Protein AF-A0A1H1FG69-F1 (afdb_monomer)

Solvent-accessible surface area (backbone atoms only — not comparable to full-atom values): 12325 Å² total; per-residue (Å²): 136,83,78,76,79,92,61,84,25,74,64,46,37,36,67,66,32,29,51,51,13,51,50,30,37,52,50,11,50,57,43,32,53,84,50,68,72,53,49,55,28,48,54,43,26,49,52,10,47,51,34,24,52,52,8,51,52,34,33,74,73,67,44,50,66,66,12,49,52,36,22,50,51,9,51,52,37,31,52,51,18,56,52,48,33,64,71,62,43,94,41,76,72,72,35,51,24,49,51,28,31,51,55,7,53,51,30,32,47,49,29,41,60,56,92,60,69,92,52,30,68,62,34,31,52,53,7,53,50,28,30,50,50,10,39,53,45,28,47,72,74,66,60,58,62,67,68,33,50,53,52,11,54,45,27,36,51,48,13,49,53,33,36,52,51,14,42,54,46,9,52,72,40,54,93,79,68,93,52,62,69,64,52,50,57,55,50,49,53,50,48,49,55,46,51,50,54,48,50,53,52,50,57,60,68,66,52,84,73,88,54,94,48,66,64,58,55,48,50,52,52,47,51,52,48,51,53,48,48,63,67,62,69,64,72,86,81,123

Organism: Natronobacterium texcoconense (NCBI:txid1095778)

Mean predicted aligned error: 10.61 Å

Sequence (238 aa):
MTSLPSSPGSGSPTAASGYLSLATAVTGCFAGLTGSFQIAPLLVLTAGLALFVGGTALRRRGVRVSGRILAGIGLAVVVTACVGAFVLAPSPLGLVPILLCSVGLVSVAFALFPTYVRWLRGLMLTGMTLVFLGIVANTVIANPPLWRSICAVSLLLVAWDTAERGISLGEQIDNHTETAELEFANAATTGLVAGFAVFLTLAVASLPARTSSVLGIGLLLTAVAVFGLTFFRFPSER

Foldseek 3Di:
DDDDDPDFAPLAFFLQLLVLLLVLLLVLLVLLDDDPLLVVLSVLLVVLLVQLSVLLVCCVVVVVPSSVVSNVSSVVSLVVSLVSSVVSPPDPLSSQLSVLSSQLSVLSSCLNSDPDNPCNVVSPVSSLVSNLVSSVSSCVPVVPDPLSSLSSVLSSVLSSVSRVVRSVCSRVPHRPDPCNVVSVVVSVVSNVVSVVVSVVVVVVVPPPCPDPDPVVVVVVVVVVVVVVCVVPVPDDPD

Secondary structure (DSSP, 8-state):
--PPPSS-------HHHHHHHHHHHHHHHHHH---HHHHHHHHHHHHHHHHHHHHHHHHHTT-HHHHHHHHHHHHHHHHHHHHHHHHH-SSHHHHHHHHHHHHHHHHHHHHHS-S-STTHHHHHHHHHHHHHHHHHHHHHHH---HHHHHHHHHHHHHHHHHHHHHHHHHHHS-TTS--HHHHHHHHHHHHHHHHHHHHHHHHHHTS---S--HHHHHHHHHHHHHHHHHHHT-----

pLDDT: mean 78.82, std 15.67, range [40.78, 96.25]

Nearest PDB structures (foldseek):
  7p3r-assembly1_C  TM=2.913E-01  e=7.406E+00  Vibrio cholerae O1 biovar El Tor str. N16961
  7a0g-assembly1_JJJ  TM=1.796E-01  e=6.743E+00  Serratia marcescens

InterPro domains:
  IPR055941 Protein of unknown function DUF7519 [PF24363] (73-226)

Radius of gyration: 19.43 Å; Cα contacts (8 Å, |Δi|>4): 290; chains: 1; bounding box: 52×41×60 Å

Structure (mmCIF, N/CA/C/O backbone):
data_AF-A0A1H1FG69-F1
#
_entry.id   AF-A0A1H1FG69-F1
#
loop_
_atom_site.group_PDB
_atom_site.id
_atom_site.type_symbol
_atom_site.label_atom_id
_atom_site.label_alt_id
_atom_site.label_comp_id
_atom_site.label_asym_id
_atom_site.label_entity_id
_atom_site.label_seq_id
_atom_site.pdbx_PDB_ins_code
_atom_site.Cartn_x
_atom_site.Cartn_y
_atom_site.Cartn_z
_atom_site.occupancy
_atom_site.B_iso_or_equiv
_atom_site.auth_seq_id
_atom_site.auth_comp_id
_atom_site.auth_asym_id
_atom_site.auth_atom_id
_atom_site.pdbx_PDB_model_num
ATOM 1 N N . MET A 1 1 ? -9.732 -16.620 38.696 1.00 40.78 1 MET A N 1
ATOM 2 C CA . MET A 1 1 ? -10.863 -16.989 37.821 1.00 40.78 1 MET A CA 1
ATOM 3 C C . MET A 1 1 ? -11.136 -15.804 36.911 1.00 40.78 1 MET A C 1
ATOM 5 O O . MET A 1 1 ? -11.859 -14.896 37.290 1.00 40.78 1 MET A O 1
ATOM 9 N N . THR A 1 2 ? -10.442 -15.742 35.780 1.00 47.59 2 THR A N 1
ATOM 10 C CA . THR A 1 2 ? -10.608 -14.701 34.761 1.00 47.59 2 THR A CA 1
ATOM 11 C C . THR A 1 2 ? -11.795 -15.091 33.889 1.00 47.59 2 THR A C 1
ATOM 13 O O . THR A 1 2 ? -11.754 -16.101 33.191 1.00 47.59 2 THR A O 1
ATOM 16 N N . SER A 1 3 ? -12.890 -14.343 34.006 1.00 44.28 3 SER A N 1
ATOM 17 C CA . SER A 1 3 ? -14.076 -14.504 33.167 1.00 44.28 3 SER A CA 1
ATOM 18 C C . SER A 1 3 ? -13.692 -14.284 31.706 1.00 44.28 3 SER A C 1
ATOM 20 O O . SER A 1 3 ? -13.216 -13.204 31.354 1.00 44.28 3 SER A O 1
ATOM 22 N N . LEU A 1 4 ? -13.887 -15.301 30.868 1.00 47.44 4 LEU A N 1
ATOM 23 C CA . LEU A 1 4 ? -13.781 -15.158 29.419 1.00 47.44 4 LEU A CA 1
ATOM 24 C C . LEU A 1 4 ? -14.840 -14.144 28.941 1.00 47.44 4 LEU A C 1
ATOM 26 O O . LEU A 1 4 ? -15.996 -14.253 29.363 1.00 47.44 4 LEU A O 1
ATOM 30 N N . PRO A 1 5 ? -14.477 -13.156 28.103 1.00 49.16 5 PRO A N 1
ATOM 31 C CA . PRO A 1 5 ? -15.439 -12.213 27.546 1.00 49.16 5 PRO A CA 1
ATOM 32 C C . PRO A 1 5 ? -16.480 -12.966 26.702 1.00 49.16 5 PRO A C 1
ATOM 34 O O . PRO A 1 5 ? -16.143 -13.758 25.827 1.00 49.16 5 PRO A O 1
ATOM 37 N N . SER A 1 6 ? -17.760 -12.745 27.004 1.00 51.16 6 SER A N 1
ATOM 38 C CA . SER A 1 6 ? -18.909 -13.487 26.462 1.00 51.16 6 SER A CA 1
ATOM 39 C C . SER A 1 6 ? -19.458 -12.934 25.141 1.00 51.16 6 SER A C 1
ATOM 41 O O . SER A 1 6 ? -20.540 -13.331 24.712 1.00 51.16 6 SER A O 1
ATOM 43 N N . SER A 1 7 ? -18.725 -12.043 24.473 1.00 54.34 7 SER A N 1
ATOM 44 C CA . SER A 1 7 ? -19.079 -11.541 23.147 1.00 54.34 7 SER A CA 1
ATOM 45 C C . SER A 1 7 ? -17.882 -11.696 22.214 1.00 54.34 7 SER A C 1
ATOM 47 O O . SER A 1 7 ? -16.806 -11.211 22.564 1.00 54.34 7 SER A O 1
ATOM 49 N N . PRO A 1 8 ? -18.033 -12.327 21.034 1.00 53.59 8 PRO A N 1
ATOM 50 C CA . PRO A 1 8 ? -17.007 -12.235 20.006 1.00 53.59 8 PRO A CA 1
ATOM 51 C C . PRO A 1 8 ? -16.775 -10.754 19.698 1.00 53.59 8 PRO A C 1
ATOM 53 O O . PRO A 1 8 ? -17.736 -9.991 19.532 1.00 53.59 8 PRO A O 1
ATOM 56 N N . GLY A 1 9 ? -15.504 -10.348 19.682 1.00 53.84 9 GLY A N 1
ATOM 57 C CA . GLY A 1 9 ? -15.113 -8.988 19.346 1.00 53.84 9 GLY A CA 1
ATOM 58 C C . GLY A 1 9 ? -15.700 -8.596 17.994 1.00 53.84 9 GLY A C 1
ATOM 59 O O . GLY A 1 9 ? -15.890 -9.429 17.103 1.00 53.84 9 GLY A O 1
ATOM 60 N N . SER A 1 10 ? -16.039 -7.318 17.833 1.00 55.75 10 SER A N 1
ATOM 61 C CA . SER A 1 10 ? -16.404 -6.787 16.518 1.00 55.75 10 SER A CA 1
ATOM 62 C C . SER A 1 10 ? -15.220 -7.024 15.573 1.00 55.75 10 SER A C 1
ATOM 64 O O . SER A 1 10 ? -14.255 -6.277 15.670 1.00 55.75 10 SER A O 1
ATOM 66 N N . GLY A 1 11 ? -15.274 -8.078 14.739 1.00 57.12 11 GLY A N 1
ATOM 67 C CA . GLY A 1 11 ? -14.173 -8.659 13.939 1.00 57.12 11 GLY A CA 1
ATOM 68 C C . GLY A 1 11 ? -13.533 -7.715 12.920 1.00 57.12 11 GLY A C 1
ATOM 69 O O . GLY A 1 11 ? -13.509 -7.965 11.720 1.00 57.12 11 GLY A O 1
ATOM 70 N N . SER A 1 12 ? -13.080 -6.569 13.397 1.00 66.31 12 SER A N 1
ATOM 71 C CA . SER A 1 12 ? -12.485 -5.474 12.671 1.00 66.31 12 SER A CA 1
ATOM 72 C C . SER A 1 12 ? -11.023 -5.374 13.094 1.00 66.31 12 SER A C 1
ATOM 74 O O . SER A 1 12 ? -10.731 -5.567 14.275 1.00 66.31 12 SER A O 1
ATOM 76 N N . PRO A 1 13 ? -10.111 -5.083 12.153 1.00 70.00 13 PRO A N 1
ATOM 77 C CA . PRO A 1 13 ? -8.680 -5.090 12.430 1.00 70.00 13 PRO A CA 1
ATOM 78 C C . PRO A 1 13 ? -8.305 -4.089 13.523 1.00 70.00 13 PRO A C 1
ATOM 80 O O . PRO A 1 13 ? -8.919 -3.013 13.615 1.00 70.00 13 PRO A O 1
ATOM 83 N N . THR A 1 14 ? -7.259 -4.400 14.296 1.00 79.44 14 THR A N 1
ATOM 84 C CA . THR A 1 14 ? -6.716 -3.438 15.262 1.00 79.44 14 THR A CA 1
ATOM 85 C C . THR A 1 14 ? -6.238 -2.185 14.526 1.00 79.44 14 THR A C 1
ATOM 87 O O . THR A 1 14 ? -5.672 -2.239 13.431 1.00 79.44 14 THR A O 1
ATOM 90 N N . ALA A 1 15 ? -6.516 -1.009 15.091 1.00 77.69 15 ALA A N 1
ATOM 91 C CA . ALA A 1 15 ? -6.284 0.238 14.370 1.00 77.69 15 ALA A CA 1
ATOM 92 C C . ALA A 1 15 ? -4.789 0.448 14.065 1.00 77.69 15 ALA A C 1
ATOM 94 O O . ALA A 1 15 ? -4.449 0.826 12.947 1.00 77.69 15 ALA A O 1
ATOM 95 N N . ALA A 1 16 ? -3.906 0.172 15.033 1.00 79.19 16 ALA A N 1
ATOM 96 C CA . ALA A 1 16 ? -2.463 0.393 14.913 1.00 79.19 16 ALA A CA 1
ATOM 97 C C . ALA A 1 16 ? -1.827 -0.456 13.801 1.00 79.19 16 ALA A C 1
ATOM 99 O O . ALA A 1 16 ? -1.160 0.092 12.920 1.00 79.19 16 ALA A O 1
ATOM 100 N N . SER A 1 17 ? -2.095 -1.7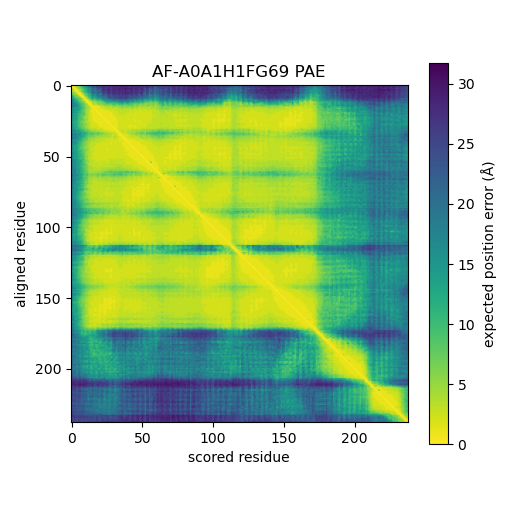62 13.788 1.00 83.56 17 SER A N 1
ATOM 101 C CA . SER A 1 17 ? -1.646 -2.668 12.724 1.00 83.56 17 SER A CA 1
ATOM 102 C C . SER A 1 17 ? -2.183 -2.266 11.343 1.00 83.56 17 SER A C 1
ATOM 104 O O . SER A 1 17 ? -1.436 -2.278 10.364 1.00 83.56 17 SER A O 1
ATOM 106 N N . GLY A 1 18 ? -3.440 -1.811 11.266 1.00 87.06 18 GLY A N 1
ATOM 107 C CA . GLY A 1 18 ? -4.042 -1.301 10.037 1.00 87.06 18 GLY A CA 1
ATOM 108 C C . GLY A 1 18 ? -3.331 -0.058 9.490 1.00 87.06 18 GLY A C 1
ATOM 109 O O . GLY A 1 18 ? -3.048 0.024 8.294 1.00 87.06 18 GLY A O 1
ATOM 110 N N . TYR A 1 19 ? -2.983 0.900 10.358 1.00 87.06 19 TYR A N 1
ATOM 111 C CA . TYR A 1 19 ? -2.203 2.077 9.954 1.00 87.06 19 TYR A CA 1
ATOM 112 C C . TYR A 1 19 ? -0.810 1.692 9.470 1.00 87.06 19 TYR A C 1
ATOM 114 O O . TYR A 1 19 ? -0.365 2.188 8.435 1.00 87.06 19 TYR A O 1
ATOM 122 N N . LEU A 1 20 ? -0.130 0.814 10.208 1.00 88.50 20 LEU A N 1
ATOM 123 C CA . LEU A 1 20 ? 1.231 0.405 9.888 1.00 88.50 20 LEU A CA 1
ATOM 124 C C . LEU A 1 20 ? 1.290 -0.377 8.573 1.00 88.50 20 LEU A C 1
ATOM 126 O O . LEU A 1 20 ? 2.163 -0.120 7.744 1.00 88.50 20 LEU A O 1
ATOM 130 N N . SER A 1 21 ? 0.332 -1.275 8.350 1.00 92.38 21 SER A N 1
ATOM 131 C CA . SER A 1 21 ? 0.205 -2.018 7.099 1.00 92.38 21 SER A CA 1
ATOM 132 C C . SER A 1 21 ? -0.033 -1.087 5.913 1.00 92.38 21 SER A C 1
ATOM 134 O O . SER A 1 21 ? 0.684 -1.146 4.915 1.00 92.38 21 SER A O 1
ATOM 136 N N . LEU A 1 22 ? -0.982 -0.153 6.029 1.00 92.50 22 LEU A N 1
ATOM 137 C CA . LEU A 1 22 ? -1.243 0.792 4.948 1.00 92.50 22 LEU A CA 1
ATOM 138 C C . LEU A 1 22 ? -0.026 1.690 4.681 1.00 92.50 22 LEU A C 1
ATOM 140 O O . LEU A 1 22 ? 0.330 1.910 3.525 1.00 92.50 22 LEU A O 1
ATOM 144 N N . ALA A 1 23 ? 0.634 2.182 5.732 1.00 92.12 23 ALA A N 1
ATOM 145 C CA . ALA A 1 23 ? 1.825 3.015 5.608 1.00 92.12 23 ALA A CA 1
ATOM 146 C C . ALA A 1 23 ? 2.967 2.270 4.903 1.00 92.12 23 ALA A C 1
ATOM 148 O O . ALA A 1 23 ? 3.547 2.797 3.956 1.00 92.12 23 ALA A O 1
ATOM 149 N N . THR A 1 24 ? 3.248 1.031 5.309 1.00 90.50 24 THR A N 1
ATOM 150 C CA . THR A 1 24 ? 4.299 0.203 4.699 1.00 90.50 24 THR A CA 1
ATOM 151 C C . THR A 1 24 ? 3.967 -0.182 3.258 1.00 90.50 24 THR A C 1
ATOM 153 O O . THR A 1 24 ? 4.851 -0.096 2.406 1.00 90.50 24 THR A O 1
ATOM 156 N N . ALA A 1 25 ? 2.705 -0.484 2.932 1.00 94.69 25 ALA A N 1
ATOM 157 C CA . ALA A 1 25 ? 2.271 -0.711 1.551 1.00 94.69 25 ALA A CA 1
ATOM 158 C C . ALA A 1 25 ? 2.479 0.539 0.678 1.00 94.69 25 ALA A C 1
ATOM 160 O O . ALA A 1 25 ? 3.032 0.451 -0.418 1.00 94.69 25 ALA A O 1
ATOM 161 N N . VAL A 1 26 ? 2.104 1.720 1.186 1.00 95.44 26 VAL A N 1
ATOM 162 C CA . VAL A 1 26 ? 2.328 3.009 0.514 1.00 95.44 26 VAL A CA 1
ATOM 163 C C . VAL A 1 26 ? 3.818 3.255 0.278 1.00 95.44 26 VAL A C 1
ATOM 165 O O . VAL A 1 26 ? 4.220 3.600 -0.835 1.00 95.44 26 VAL A O 1
ATOM 168 N N . THR A 1 27 ? 4.653 3.061 1.303 1.00 93.75 27 THR A N 1
ATOM 169 C CA . THR A 1 27 ? 6.109 3.200 1.169 1.00 93.75 27 THR A CA 1
ATOM 170 C C . THR A 1 27 ? 6.666 2.197 0.159 1.00 93.75 27 THR A C 1
ATOM 172 O O . THR A 1 27 ? 7.533 2.559 -0.631 1.00 93.75 27 THR A O 1
ATOM 175 N N . GLY A 1 28 ? 6.133 0.971 0.119 1.00 92.88 28 GLY A N 1
ATOM 176 C CA . GLY A 1 28 ? 6.480 -0.042 -0.876 1.00 92.88 28 GLY A CA 1
ATOM 177 C C . GLY A 1 28 ? 6.194 0.420 -2.306 1.00 92.88 28 GLY A C 1
ATOM 178 O O . GLY A 1 28 ? 7.067 0.325 -3.168 1.00 92.88 28 GLY A O 1
ATOM 179 N N . CYS A 1 29 ? 5.025 1.019 -2.554 1.00 93.94 29 CYS A N 1
ATOM 180 C CA . CYS A 1 29 ? 4.701 1.611 -3.854 1.00 93.94 29 CYS A CA 1
ATOM 181 C C . CYS A 1 29 ? 5.670 2.744 -4.237 1.00 93.94 29 CYS A C 1
ATOM 183 O O . CYS A 1 29 ? 6.146 2.773 -5.371 1.00 93.94 29 CYS A O 1
ATOM 185 N N . PHE A 1 30 ? 6.007 3.649 -3.309 1.00 93.88 30 PHE A N 1
ATOM 186 C CA . PHE A 1 30 ? 6.986 4.716 -3.572 1.00 93.88 30 PHE A CA 1
ATOM 187 C C . PHE A 1 30 ? 8.395 4.185 -3.829 1.00 93.88 30 PHE A C 1
ATOM 189 O O . PHE A 1 30 ? 9.095 4.718 -4.683 1.00 93.88 30 PHE A O 1
ATOM 196 N N . ALA A 1 31 ? 8.814 3.146 -3.106 1.00 91.81 31 ALA A N 1
ATOM 197 C CA . ALA A 1 31 ? 10.105 2.509 -3.328 1.00 91.81 31 ALA A CA 1
ATOM 198 C C . ALA A 1 31 ? 10.168 1.858 -4.717 1.00 91.81 31 ALA A C 1
ATOM 200 O O . ALA A 1 31 ? 11.210 1.908 -5.368 1.00 91.81 31 ALA A O 1
ATOM 201 N N . GLY A 1 32 ? 9.054 1.275 -5.174 1.00 87.50 32 GLY A N 1
ATOM 202 C CA . GLY A 1 32 ? 8.963 0.587 -6.458 1.00 87.50 32 GLY A CA 1
ATOM 203 C C . GLY A 1 32 ? 8.897 1.524 -7.661 1.00 87.50 32 GLY A C 1
ATOM 204 O O . GLY A 1 32 ? 9.458 1.185 -8.699 1.00 87.50 32 GLY A O 1
ATOM 205 N N . LEU A 1 33 ? 8.239 2.680 -7.539 1.00 89.75 33 LEU A N 1
ATOM 206 C CA . LEU A 1 33 ? 8.006 3.637 -8.628 1.00 89.75 33 LEU A CA 1
ATOM 207 C C . LEU A 1 33 ? 9.154 4.649 -8.763 1.00 89.75 33 LEU A C 1
ATOM 209 O O . LEU A 1 33 ? 9.794 5.037 -7.789 1.00 89.75 33 LEU A O 1
ATOM 213 N N . THR A 1 34 ? 9.437 5.089 -9.990 1.00 86.81 34 THR A N 1
ATOM 214 C CA . THR A 1 34 ? 10.613 5.937 -10.272 1.00 86.81 34 THR A CA 1
ATOM 215 C C . THR A 1 34 ? 10.300 7.187 -11.082 1.00 8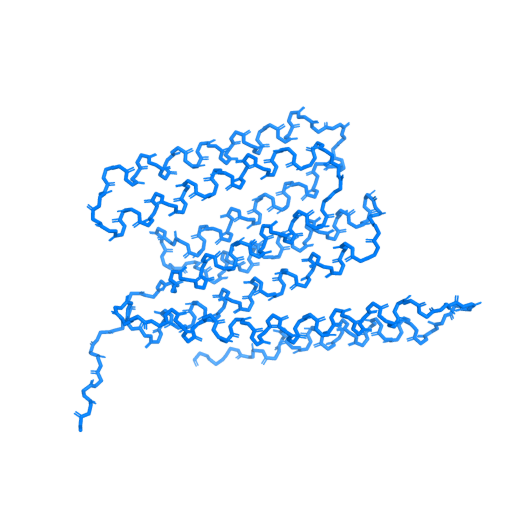6.81 34 THR A C 1
ATOM 217 O O . THR A 1 34 ? 11.041 8.164 -10.982 1.00 86.81 34 THR A O 1
ATOM 220 N N . GLY A 1 35 ? 9.213 7.192 -11.855 1.00 86.50 35 GLY A N 1
ATOM 221 C CA . GLY A 1 35 ? 8.838 8.332 -12.686 1.00 86.50 35 GLY A CA 1
ATOM 222 C C . GLY A 1 35 ? 8.125 9.428 -11.895 1.00 86.50 35 GLY A C 1
ATOM 223 O O . GLY A 1 35 ? 7.214 9.147 -11.121 1.00 86.50 35 GLY A O 1
ATOM 224 N N . SER A 1 36 ? 8.451 10.700 -12.145 1.00 86.25 36 SER A N 1
ATOM 225 C CA . SER A 1 36 ? 7.756 11.841 -11.521 1.00 86.25 36 SER A CA 1
ATOM 226 C C . SER A 1 36 ? 6.247 11.836 -11.798 1.00 86.25 36 SER A C 1
ATOM 228 O O . SER A 1 36 ? 5.458 12.139 -10.906 1.00 86.25 36 SER A O 1
ATOM 230 N N . PHE A 1 37 ? 5.842 11.410 -13.000 1.00 86.56 37 PHE A N 1
ATOM 231 C CA . PHE A 1 37 ? 4.432 11.239 -13.372 1.00 86.56 37 PHE A CA 1
ATOM 232 C C . PHE A 1 37 ? 3.738 10.093 -12.613 1.00 86.56 37 PHE A C 1
ATOM 234 O O . PHE A 1 37 ? 2.517 10.080 -12.532 1.00 86.56 37 PHE A O 1
ATOM 241 N N . GLN A 1 38 ? 4.499 9.143 -12.054 1.00 88.06 38 GLN A N 1
ATOM 242 C CA . GLN A 1 38 ? 3.988 8.071 -11.192 1.00 88.06 38 GLN A CA 1
ATOM 243 C C . GLN A 1 38 ? 3.886 8.546 -9.736 1.00 88.06 38 GLN A C 1
ATOM 245 O O . GLN A 1 38 ? 2.908 8.262 -9.050 1.00 88.06 38 GLN A O 1
ATOM 250 N N . ILE A 1 39 ? 4.888 9.298 -9.273 1.00 89.38 39 ILE A N 1
ATOM 251 C CA . ILE A 1 39 ? 5.011 9.758 -7.884 1.00 89.38 39 ILE A CA 1
ATOM 252 C C . ILE A 1 39 ? 3.961 10.824 -7.552 1.00 89.38 39 ILE A C 1
ATOM 254 O O . ILE A 1 39 ? 3.343 10.757 -6.492 1.00 89.38 39 ILE A O 1
ATOM 258 N N . ALA A 1 40 ? 3.731 11.792 -8.444 1.00 90.00 40 ALA A N 1
ATOM 259 C CA . ALA A 1 40 ? 2.786 12.884 -8.210 1.00 90.00 40 ALA A CA 1
ATOM 260 C C . ALA A 1 40 ? 1.345 12.410 -7.912 1.00 90.00 40 ALA A C 1
ATOM 262 O O . ALA A 1 40 ? 0.821 12.769 -6.856 1.00 90.00 40 ALA A O 1
ATOM 263 N N . PRO A 1 41 ? 0.693 11.579 -8.753 1.00 91.12 41 PRO A N 1
ATOM 264 C CA . PRO A 1 41 ? -0.642 11.079 -8.439 1.00 91.12 41 PRO A CA 1
ATOM 265 C C . PRO A 1 41 ? -0.641 10.166 -7.211 1.00 91.12 41 PRO A C 1
ATOM 267 O O . PRO A 1 41 ? -1.608 10.177 -6.455 1.00 91.12 41 PRO A O 1
ATOM 270 N N . LEU A 1 42 ? 0.442 9.424 -6.956 1.00 92.00 42 LEU A N 1
ATOM 271 C CA . LEU A 1 42 ? 0.544 8.597 -5.757 1.00 92.00 42 LEU A CA 1
ATOM 272 C C . LEU A 1 42 ? 0.585 9.446 -4.476 1.00 92.00 42 LEU A C 1
ATOM 274 O O . LEU A 1 42 ? -0.054 9.075 -3.502 1.00 92.00 42 LEU A O 1
ATOM 278 N N . LEU A 1 43 ? 1.257 10.604 -4.477 1.00 91.81 43 LEU A N 1
ATOM 279 C CA . LEU A 1 43 ? 1.240 11.550 -3.349 1.00 91.81 43 LEU A CA 1
ATOM 280 C C . LEU A 1 43 ? -0.161 12.109 -3.077 1.00 91.81 43 LEU A C 1
ATOM 282 O O . LEU A 1 43 ? -0.579 12.224 -1.926 1.00 91.81 43 LEU A O 1
ATOM 286 N N . VAL A 1 44 ? -0.906 12.445 -4.132 1.00 93.31 44 VAL A N 1
ATOM 287 C CA . VAL A 1 44 ? -2.295 12.903 -3.977 1.00 93.31 44 VAL A CA 1
ATOM 288 C C . VAL A 1 44 ? -3.168 11.763 -3.449 1.00 93.31 44 VAL A C 1
ATOM 290 O O . VAL A 1 44 ? -3.968 11.964 -2.536 1.00 93.31 44 VAL A O 1
ATOM 293 N N . LEU A 1 45 ? -2.969 10.545 -3.960 1.00 94.94 45 LEU A N 1
ATOM 294 C CA . LEU A 1 45 ? -3.676 9.355 -3.503 1.00 94.94 45 LEU A CA 1
ATOM 295 C C . LEU A 1 45 ? -3.397 9.063 -2.027 1.00 94.94 45 LEU A C 1
ATOM 297 O O . LEU A 1 45 ? -4.328 8.762 -1.286 1.00 94.94 45 LEU A O 1
ATOM 301 N N . THR A 1 46 ? -2.155 9.193 -1.564 1.00 93.06 46 THR A N 1
ATOM 302 C CA . THR A 1 46 ? -1.805 8.942 -0.159 1.00 93.06 46 THR A CA 1
ATOM 303 C C . THR A 1 46 ? -2.362 10.003 0.774 1.00 93.06 46 THR A C 1
ATOM 305 O O . THR A 1 46 ? -2.845 9.653 1.849 1.00 93.06 46 THR A O 1
ATOM 308 N N . ALA A 1 47 ? -2.401 11.269 0.351 1.00 91.38 47 ALA A N 1
ATOM 309 C CA . ALA A 1 47 ? -3.121 12.315 1.073 1.00 91.38 47 ALA A CA 1
ATOM 310 C C . ALA A 1 47 ? -4.625 11.995 1.172 1.00 91.38 47 ALA A C 1
ATOM 312 O O . ALA A 1 47 ? -5.212 12.086 2.251 1.00 91.38 47 ALA A O 1
ATOM 313 N N . GLY A 1 48 ? -5.243 11.547 0.074 1.00 92.94 48 GLY A N 1
ATOM 314 C CA . GLY A 1 48 ? -6.642 11.112 0.055 1.00 92.94 48 GLY A CA 1
ATOM 315 C C . GLY A 1 48 ? -6.914 9.917 0.972 1.00 92.94 48 GLY A C 1
ATOM 316 O O . GLY A 1 48 ? -7.878 9.933 1.738 1.00 92.94 48 GLY A O 1
ATOM 317 N N . LEU A 1 49 ? -6.033 8.912 0.966 1.00 94.00 49 LEU A N 1
ATOM 318 C CA . LEU A 1 49 ? -6.108 7.764 1.871 1.00 94.00 49 LEU A CA 1
ATOM 319 C C . LEU A 1 49 ? -5.951 8.187 3.334 1.00 94.00 49 LEU A C 1
ATOM 321 O O . LEU A 1 49 ? -6.726 7.740 4.173 1.00 94.00 49 LEU A O 1
ATOM 325 N N . ALA A 1 50 ? -5.017 9.085 3.652 1.00 89.88 50 ALA A N 1
ATOM 326 C CA . ALA A 1 50 ? -4.848 9.599 5.009 1.00 89.88 50 ALA A CA 1
ATOM 327 C C . ALA A 1 50 ? -6.113 10.319 5.509 1.00 89.88 50 ALA A C 1
ATOM 329 O O . ALA A 1 50 ? -6.547 10.089 6.639 1.00 89.88 50 ALA A O 1
ATOM 330 N N . LEU A 1 51 ? -6.754 11.129 4.657 1.00 89.50 51 LEU A N 1
ATOM 331 C CA . LEU A 1 51 ? -8.039 11.769 4.963 1.00 89.50 51 LEU A CA 1
ATOM 332 C C . LEU A 1 51 ? -9.164 10.743 5.133 1.00 89.50 51 LEU A C 1
ATOM 334 O O . LEU A 1 51 ? -9.956 10.853 6.069 1.00 89.50 51 LEU A O 1
ATOM 338 N N . PHE A 1 52 ? -9.224 9.729 4.263 1.00 92.06 52 PHE A N 1
ATOM 339 C CA . PHE A 1 52 ? -10.206 8.652 4.361 1.00 92.06 52 PHE A CA 1
ATOM 340 C C . PHE A 1 52 ? -10.086 7.928 5.701 1.00 92.06 52 PHE A C 1
ATOM 342 O O . PHE A 1 52 ? -11.049 7.863 6.470 1.00 92.06 52 PHE A O 1
ATOM 349 N N . VAL A 1 53 ? -8.883 7.454 6.016 1.00 90.06 53 VAL A N 1
ATOM 350 C CA . VAL A 1 53 ? -8.604 6.726 7.247 1.00 90.06 53 VAL A CA 1
ATOM 351 C C . VAL A 1 53 ? -8.839 7.617 8.470 1.00 90.06 53 VAL A C 1
ATOM 353 O O . VAL A 1 53 ? -9.571 7.219 9.377 1.00 90.06 53 VAL A O 1
ATOM 356 N N . GLY A 1 54 ? -8.330 8.852 8.475 1.00 8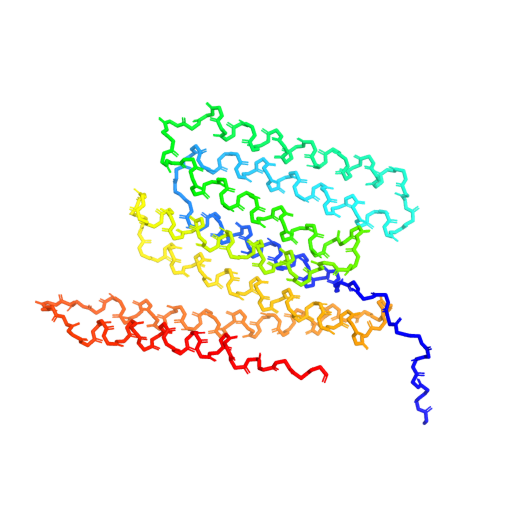6.31 54 GLY A N 1
ATOM 357 C CA . GLY A 1 54 ? -8.576 9.819 9.547 1.00 86.31 54 GLY A CA 1
ATOM 358 C C . GLY A 1 54 ? -10.067 10.101 9.757 1.00 86.31 54 GLY A C 1
ATOM 359 O O . GLY A 1 54 ? -10.543 10.137 10.892 1.00 86.31 54 GLY A O 1
ATOM 360 N N . GLY A 1 55 ? -10.842 10.201 8.673 1.00 86.94 55 GLY A N 1
ATOM 361 C CA . GLY A 1 55 ? -12.297 10.322 8.714 1.00 86.94 55 GLY A CA 1
ATOM 362 C C . GLY A 1 55 ? -12.972 9.109 9.350 1.00 86.94 55 GLY A C 1
ATOM 363 O O . GLY A 1 55 ? -13.823 9.268 10.229 1.00 86.94 55 GLY A O 1
ATOM 364 N N . THR A 1 56 ? -12.566 7.889 8.980 1.00 86.94 56 THR A N 1
ATOM 365 C CA . THR A 1 56 ? -13.089 6.665 9.614 1.00 86.94 56 THR A CA 1
ATOM 366 C C . THR A 1 56 ? -12.746 6.593 11.103 1.00 86.94 56 THR A C 1
ATOM 368 O O . THR A 1 56 ? -13.616 6.252 11.908 1.00 86.94 56 THR A O 1
ATOM 371 N N . ALA A 1 57 ? -11.540 7.006 11.495 1.00 85.12 57 ALA A N 1
ATOM 372 C CA . ALA A 1 57 ? -11.119 7.076 12.889 1.00 85.12 57 ALA A CA 1
ATOM 373 C C . ALA A 1 57 ? -11.963 8.079 13.689 1.00 85.12 57 ALA A C 1
ATOM 375 O O . ALA A 1 57 ? -12.431 7.768 14.785 1.00 85.12 57 ALA A O 1
ATOM 376 N N . LEU A 1 58 ? -12.245 9.254 13.117 1.00 84.50 58 LEU A N 1
ATOM 377 C CA . LEU A 1 58 ? -13.105 10.263 13.738 1.00 84.50 58 LEU A CA 1
ATOM 378 C C . LEU A 1 58 ? -14.545 9.760 13.931 1.00 84.50 58 LEU A C 1
ATOM 380 O O . LEU A 1 58 ? -15.160 10.023 14.966 1.00 84.50 58 LEU A O 1
ATOM 384 N N . ARG A 1 59 ? -15.072 8.984 12.969 1.00 83.94 59 ARG A N 1
ATOM 385 C CA . ARG A 1 59 ? -16.390 8.335 13.100 1.00 83.94 59 ARG A CA 1
ATOM 386 C C . ARG A 1 59 ? -16.413 7.342 14.259 1.00 83.94 59 ARG A C 1
ATOM 388 O O . ARG A 1 59 ? -17.411 7.309 14.977 1.00 83.94 59 ARG A O 1
ATOM 395 N N . ARG A 1 60 ? -15.336 6.568 14.448 1.00 80.31 60 ARG A N 1
ATOM 396 C CA . ARG A 1 60 ? -15.193 5.627 15.575 1.00 80.31 60 ARG A CA 1
ATOM 397 C C . ARG A 1 60 ? -15.129 6.354 16.924 1.00 80.31 60 ARG A C 1
ATOM 399 O O . ARG A 1 60 ? -15.695 5.865 17.889 1.00 80.31 60 ARG A O 1
ATOM 406 N N . ARG A 1 61 ? -14.551 7.561 16.974 1.00 81.38 61 ARG A N 1
ATOM 407 C CA . ARG A 1 61 ? -14.501 8.429 18.172 1.00 81.38 61 ARG A CA 1
ATOM 408 C C . ARG A 1 61 ? -15.808 9.181 18.485 1.00 81.38 61 ARG A C 1
ATOM 410 O O . ARG A 1 61 ? -15.821 10.045 19.351 1.00 81.38 61 ARG A O 1
ATOM 417 N N . GLY A 1 62 ? -16.905 8.899 17.777 1.00 82.25 62 GLY A N 1
ATOM 418 C CA . GLY A 1 62 ? -18.221 9.500 18.037 1.00 82.25 62 GLY A CA 1
ATOM 419 C C . GLY A 1 62 ? -18.539 10.766 17.233 1.00 82.25 62 GLY A C 1
ATOM 420 O O . GLY A 1 62 ? -19.704 11.158 17.157 1.00 82.25 62 GLY A O 1
ATOM 421 N N . VAL A 1 63 ? -17.570 11.356 16.520 1.00 87.12 63 VAL A N 1
ATOM 422 C CA . VAL A 1 63 ? -17.781 12.550 15.675 1.00 87.12 63 VAL A CA 1
ATOM 423 C C . VAL A 1 63 ? -18.293 12.136 14.287 1.00 87.12 63 VAL A C 1
ATOM 425 O O . VAL A 1 63 ? -17.605 12.225 13.267 1.00 87.12 63 VAL A O 1
ATOM 428 N N . ARG A 1 64 ? -19.525 11.609 14.240 1.00 87.31 64 ARG A N 1
ATOM 429 C CA . ARG A 1 64 ? -20.068 10.900 13.064 1.00 87.31 64 ARG A CA 1
ATOM 430 C C . ARG A 1 64 ? -20.184 11.765 11.806 1.00 87.31 64 ARG A C 1
ATOM 432 O O . ARG A 1 64 ? -19.889 11.265 10.723 1.00 87.31 64 ARG A O 1
ATOM 439 N N . VAL A 1 65 ? -20.632 13.017 11.930 1.00 90.19 65 VAL A N 1
ATOM 440 C CA . VAL A 1 65 ? -20.870 13.912 10.779 1.00 90.19 65 VAL A CA 1
ATOM 441 C C . VAL A 1 65 ? -19.545 14.370 10.178 1.00 90.19 65 VAL A C 1
ATOM 443 O O . VAL A 1 65 ? -19.277 14.071 9.016 1.00 90.19 65 VAL A O 1
ATOM 446 N N . SER A 1 66 ? -18.675 14.991 10.979 1.00 88.31 66 SER A N 1
ATOM 447 C CA . SER A 1 66 ? -17.361 15.453 10.514 1.00 88.31 66 SER A CA 1
ATOM 448 C C . SER A 1 66 ? -16.509 14.301 9.987 1.00 88.31 66 SER A C 1
ATOM 450 O O . SER A 1 66 ? -15.878 14.436 8.946 1.00 88.31 66 SER A O 1
ATOM 452 N N . GLY A 1 67 ? -16.556 13.129 10.630 1.00 86.88 67 GLY A N 1
ATOM 453 C CA . GLY A 1 67 ? -15.849 11.949 10.142 1.00 86.88 67 GLY A CA 1
ATOM 454 C C . GLY A 1 67 ? -16.397 11.397 8.817 1.00 86.88 67 GLY A C 1
ATOM 455 O O . GLY A 1 67 ? -15.623 10.913 7.997 1.00 86.88 67 GLY A O 1
ATOM 456 N N . ARG A 1 68 ? -17.714 11.486 8.558 1.00 90.62 68 ARG A N 1
ATOM 457 C CA . ARG A 1 68 ? -18.299 11.138 7.244 1.00 90.62 68 ARG A CA 1
ATOM 458 C C . ARG A 1 68 ? -17.857 12.108 6.159 1.00 90.62 68 ARG A C 1
ATOM 460 O O . ARG A 1 68 ? -17.486 11.656 5.083 1.00 90.62 68 ARG A O 1
ATOM 467 N N . ILE A 1 69 ? -17.892 13.406 6.454 1.00 93.00 69 ILE A N 1
ATOM 468 C CA . ILE A 1 69 ? -17.461 14.452 5.523 1.00 93.00 69 ILE A CA 1
ATOM 469 C C . ILE A 1 69 ? -15.984 14.252 5.183 1.00 93.00 69 ILE A C 1
ATOM 471 O O . ILE A 1 69 ? -15.638 14.161 4.011 1.00 93.00 69 ILE A O 1
ATOM 475 N N . LEU A 1 70 ? -15.129 14.080 6.194 1.00 91.81 70 LEU A N 1
ATOM 476 C CA . LEU A 1 70 ? -13.693 13.886 6.005 1.00 91.81 70 LEU A CA 1
ATOM 477 C C . LEU A 1 70 ? -13.378 12.605 5.220 1.00 91.81 70 LEU A C 1
ATOM 479 O O . LEU A 1 70 ? -12.567 12.636 4.298 1.00 91.81 70 LEU A O 1
ATOM 483 N N . ALA A 1 71 ? -14.073 11.501 5.520 1.00 91.12 71 ALA A N 1
ATOM 484 C CA . ALA A 1 71 ? -13.923 10.263 4.761 1.00 91.12 71 ALA A CA 1
ATOM 485 C C . ALA A 1 71 ? -14.384 10.413 3.300 1.00 91.12 71 ALA A C 1
ATOM 487 O O . ALA A 1 71 ? -13.732 9.899 2.394 1.00 91.12 71 ALA A O 1
ATOM 488 N N . GLY A 1 72 ? -15.481 11.140 3.064 1.00 92.88 72 GLY A N 1
ATOM 489 C CA . GLY A 1 72 ? -15.980 11.44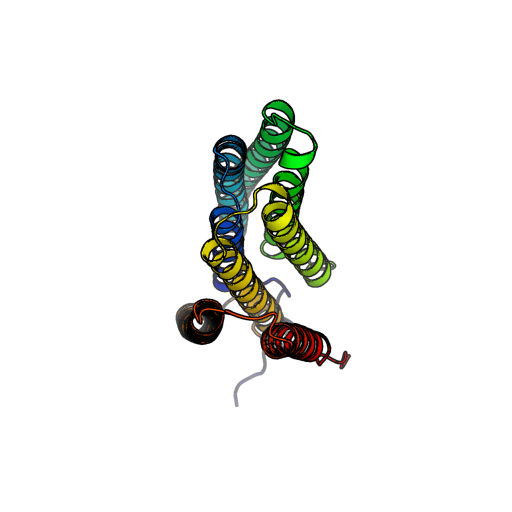8 1.722 1.00 92.88 72 GLY A CA 1
ATOM 490 C C . GLY A 1 72 ? -15.016 12.321 0.918 1.00 92.88 72 GLY A C 1
ATOM 491 O O . GLY A 1 72 ? -14.752 12.017 -0.242 1.00 92.88 72 GLY A O 1
ATOM 492 N N . ILE A 1 73 ? -14.429 13.346 1.546 1.00 93.81 73 ILE A N 1
ATOM 493 C CA . ILE A 1 73 ? -13.376 14.174 0.938 1.00 93.81 73 ILE A CA 1
ATOM 494 C C . ILE A 1 73 ? -12.167 13.303 0.586 1.00 93.81 73 ILE A C 1
ATOM 496 O O . ILE A 1 73 ? -11.675 13.379 -0.535 1.00 93.81 73 ILE A O 1
ATOM 500 N N . GLY A 1 74 ? -11.724 12.434 1.500 1.00 92.81 74 GLY A N 1
ATOM 501 C CA . GLY A 1 74 ? -10.624 11.505 1.238 1.00 92.81 74 GLY A CA 1
ATOM 502 C C . GLY A 1 74 ? -10.875 10.616 0.018 1.00 92.81 74 GLY A C 1
ATOM 503 O O . GLY A 1 74 ? -10.019 10.527 -0.859 1.00 92.81 74 GLY A O 1
ATOM 504 N N . LEU A 1 75 ? -12.075 10.036 -0.101 1.00 93.50 75 LEU A N 1
ATOM 505 C CA . LEU A 1 75 ? -12.458 9.248 -1.280 1.00 93.50 75 LEU A CA 1
ATOM 506 C C . LEU A 1 75 ? -12.475 10.076 -2.565 1.00 93.50 75 LEU A C 1
ATOM 508 O O . LEU A 1 75 ? -11.981 9.608 -3.588 1.00 93.50 75 LEU A O 1
ATOM 512 N N . ALA A 1 76 ? -13.000 11.301 -2.522 1.00 94.88 76 ALA A N 1
ATOM 513 C CA . ALA A 1 76 ? -12.985 12.187 -3.679 1.00 94.88 76 ALA A CA 1
ATOM 514 C C . ALA A 1 76 ? -11.546 12.483 -4.137 1.00 94.88 76 ALA A C 1
ATOM 516 O O . ALA A 1 76 ? -11.265 12.399 -5.328 1.00 94.88 76 ALA A O 1
ATOM 517 N N . VAL A 1 77 ? -10.627 12.742 -3.200 1.00 93.44 77 VAL A N 1
ATOM 518 C CA . VAL A 1 77 ? -9.199 12.973 -3.486 1.00 93.44 77 VAL A CA 1
ATOM 519 C C . VAL A 1 77 ? -8.523 11.726 -4.070 1.00 93.44 77 VAL A C 1
ATOM 521 O O . VAL A 1 77 ? -7.728 11.832 -4.999 1.00 93.44 77 VAL A O 1
ATOM 524 N N . VAL A 1 78 ? -8.852 10.529 -3.577 1.00 94.12 78 VAL A N 1
ATOM 525 C CA . VAL A 1 78 ? -8.355 9.268 -4.156 1.00 94.12 78 VAL A CA 1
ATOM 526 C C . VAL A 1 78 ? -8.831 9.103 -5.601 1.00 94.12 78 VAL A C 1
ATOM 528 O O . VAL A 1 78 ? -8.038 8.765 -6.479 1.00 94.12 78 VAL A O 1
ATOM 531 N N . VAL A 1 79 ? -10.113 9.362 -5.872 1.00 94.25 79 VAL A N 1
ATOM 532 C CA . VAL A 1 79 ? -10.676 9.255 -7.225 1.00 94.25 79 VAL A CA 1
ATOM 533 C C . VAL A 1 79 ? -10.028 10.273 -8.162 1.00 94.25 79 VAL A C 1
ATOM 535 O O . VAL A 1 79 ? -9.617 9.905 -9.262 1.00 94.25 79 VAL A O 1
ATOM 538 N N . THR A 1 80 ? -9.878 11.529 -7.735 1.00 93.00 80 THR A N 1
ATOM 539 C CA . THR A 1 80 ? -9.214 12.552 -8.554 1.00 93.00 80 THR A CA 1
ATOM 540 C C . THR A 1 80 ? -7.742 12.230 -8.789 1.00 93.00 80 THR A C 1
ATOM 542 O O . THR A 1 80 ? -7.258 12.478 -9.888 1.00 93.00 80 THR A O 1
ATOM 545 N N . ALA A 1 81 ? -7.043 11.613 -7.831 1.00 92.56 81 ALA A N 1
ATOM 546 C CA . ALA A 1 81 ? -5.677 11.132 -8.026 1.00 92.56 81 ALA A CA 1
ATOM 547 C C . ALA A 1 81 ? -5.590 10.040 -9.104 1.00 92.56 81 ALA A C 1
ATOM 549 O O . ALA A 1 81 ? -4.722 10.108 -9.973 1.00 92.56 81 ALA A O 1
ATOM 550 N N . CYS A 1 82 ? -6.506 9.066 -9.093 1.00 91.25 82 CYS A N 1
ATOM 551 C CA . CYS A 1 82 ? -6.567 8.013 -10.111 1.00 91.25 82 CYS A CA 1
ATOM 552 C C . CYS A 1 82 ? -6.893 8.574 -11.504 1.00 91.25 82 CYS A C 1
ATOM 554 O O . CYS A 1 82 ? -6.254 8.203 -12.487 1.00 91.25 82 CYS A O 1
ATOM 556 N N . VAL A 1 83 ? -7.855 9.498 -11.596 1.00 92.38 83 VAL A N 1
ATOM 557 C CA . VAL A 1 83 ? -8.186 10.181 -12.858 1.00 92.38 83 VAL A CA 1
ATOM 558 C C . VAL A 1 83 ? -7.008 11.033 -13.332 1.00 92.38 83 VAL A C 1
ATOM 560 O O . VAL A 1 83 ? -6.648 10.989 -14.504 1.00 92.38 83 VAL A O 1
ATOM 563 N N . GLY A 1 84 ? -6.353 11.756 -12.423 1.00 86.94 84 GLY A N 1
ATOM 564 C CA . GLY A 1 84 ? -5.154 12.536 -12.716 1.00 86.94 84 GLY A CA 1
ATOM 565 C C . GLY A 1 84 ? -4.013 11.667 -13.240 1.00 86.94 84 GLY A C 1
ATOM 566 O O . GLY A 1 84 ? -3.391 12.027 -14.234 1.00 86.94 84 GLY A O 1
ATOM 567 N N . ALA A 1 85 ? -3.785 10.492 -12.644 1.00 88.94 85 ALA A N 1
ATOM 568 C CA . ALA A 1 85 ? -2.814 9.517 -13.141 1.00 88.94 85 ALA A CA 1
ATOM 569 C C . ALA A 1 85 ? -3.125 9.077 -14.576 1.00 88.94 85 ALA A C 1
ATOM 571 O O . ALA A 1 85 ? -2.214 8.971 -15.392 1.00 88.94 85 ALA A O 1
ATOM 572 N N . PHE A 1 86 ? -4.403 8.847 -14.887 1.00 90.38 86 PHE A N 1
ATOM 573 C CA . PHE A 1 86 ? -4.838 8.456 -16.225 1.00 90.38 86 PHE A CA 1
ATOM 574 C C . PHE A 1 86 ? -4.595 9.562 -17.259 1.00 90.38 86 PHE A C 1
ATOM 576 O O . PHE A 1 86 ? -4.091 9.292 -18.344 1.00 90.38 86 PHE A O 1
ATOM 583 N N . VAL A 1 87 ? -4.909 10.812 -16.908 1.00 89.56 87 VAL A N 1
ATOM 584 C CA . VAL A 1 87 ? -4.756 11.974 -17.798 1.00 89.56 87 VAL A CA 1
ATOM 585 C C . VAL A 1 87 ? -3.286 12.356 -18.007 1.00 89.56 87 VAL A C 1
ATOM 587 O O . VAL A 1 87 ? -2.909 12.767 -19.100 1.00 89.56 87 VAL A O 1
ATOM 590 N N . LEU A 1 88 ? -2.451 12.229 -16.973 1.00 86.44 88 LEU A N 1
ATOM 591 C CA . LEU A 1 88 ? -1.040 12.637 -17.000 1.00 86.44 88 LEU A CA 1
ATOM 592 C C . LEU A 1 88 ? -0.093 11.551 -17.527 1.00 86.44 88 LEU A C 1
ATOM 594 O O . LEU A 1 88 ? 1.102 11.811 -17.683 1.00 86.44 88 LEU A O 1
ATOM 598 N N . ALA A 1 89 ? -0.579 10.331 -17.758 1.00 86.94 89 ALA A N 1
ATOM 599 C CA . ALA A 1 89 ? 0.275 9.232 -18.177 1.00 86.94 89 ALA A CA 1
ATOM 600 C C . ALA A 1 89 ? 0.832 9.468 -19.595 1.00 86.94 89 ALA A C 1
ATOM 602 O O . ALA A 1 89 ? 0.062 9.576 -20.549 1.00 86.94 89 ALA A O 1
ATOM 603 N N . PRO A 1 90 ? 2.167 9.461 -19.777 1.00 84.62 90 PRO A N 1
ATOM 604 C CA . PRO A 1 90 ? 2.780 9.657 -21.090 1.00 84.62 90 PRO A CA 1
ATOM 605 C C . PRO A 1 90 ? 2.625 8.434 -22.004 1.00 84.62 90 PRO A C 1
ATOM 607 O O . PRO A 1 90 ? 2.781 8.539 -23.217 1.00 84.62 90 PRO A O 1
ATOM 610 N N . SER A 1 91 ? 2.359 7.255 -21.433 1.00 89.62 91 SER A N 1
ATOM 611 C CA . SER A 1 91 ? 2.140 6.019 -22.181 1.00 89.62 91 SER A CA 1
ATOM 612 C C . SER A 1 91 ? 1.169 5.092 -21.445 1.00 89.62 91 SER A C 1
ATOM 614 O O . SER A 1 91 ? 1.170 5.062 -20.209 1.00 89.62 91 SER A O 1
ATOM 616 N N . PRO A 1 92 ? 0.385 4.276 -22.174 1.00 88.44 92 PRO A N 1
ATOM 617 C CA . PRO A 1 92 ? -0.520 3.307 -21.559 1.00 88.44 92 PRO A CA 1
ATOM 618 C C . PRO A 1 92 ? 0.235 2.227 -20.771 1.00 88.44 92 PRO A C 1
ATOM 620 O O . PRO A 1 92 ? -0.264 1.744 -19.760 1.00 88.44 92 PRO A O 1
ATOM 623 N N . LEU A 1 93 ? 1.464 1.885 -21.175 1.00 88.56 93 LEU A N 1
ATOM 624 C CA . LEU A 1 93 ? 2.301 0.926 -20.448 1.00 88.56 93 LEU A CA 1
ATOM 625 C C . LEU A 1 93 ? 2.753 1.484 -19.092 1.00 88.56 93 LEU A C 1
ATOM 627 O O . LEU A 1 93 ? 2.654 0.791 -18.085 1.00 88.56 93 LEU A O 1
ATOM 631 N N . GLY A 1 94 ? 3.173 2.753 -19.030 1.00 87.00 94 GLY A N 1
ATOM 632 C CA . GLY A 1 94 ? 3.567 3.398 -17.770 1.00 87.00 94 GLY A CA 1
ATOM 633 C C . GLY A 1 94 ? 2.412 3.609 -16.782 1.00 87.00 94 GLY A C 1
ATOM 634 O O . GLY A 1 94 ? 2.656 3.829 -15.595 1.00 87.00 94 GLY A O 1
ATOM 635 N N . LEU A 1 95 ? 1.171 3.522 -17.264 1.00 91.56 95 LEU A N 1
ATOM 636 C CA . LEU A 1 95 ? -0.058 3.673 -16.490 1.00 91.56 95 LEU A CA 1
ATOM 637 C C . LEU A 1 95 ? -0.396 2.393 -15.703 1.00 91.56 95 LEU A C 1
ATOM 639 O O . LEU A 1 95 ? -0.893 2.481 -14.579 1.00 91.56 95 LEU A O 1
ATOM 643 N N . VAL A 1 96 ? -0.073 1.213 -16.251 1.00 91.88 96 VAL A N 1
ATOM 644 C CA . VAL A 1 96 ? -0.388 -0.094 -15.643 1.00 91.88 96 VAL A CA 1
ATOM 645 C C . VAL A 1 96 ? 0.160 -0.227 -14.211 1.00 91.88 96 VAL A C 1
ATOM 647 O O . VAL A 1 96 ? -0.636 -0.526 -13.318 1.00 91.88 96 VAL A O 1
ATOM 650 N N . PRO A 1 97 ? 1.453 0.045 -13.928 1.00 92.81 97 PRO A N 1
ATOM 651 C CA . PRO A 1 97 ? 1.981 -0.039 -12.566 1.00 92.81 97 PRO A CA 1
ATOM 652 C C . PRO A 1 97 ? 1.292 0.908 -11.584 1.00 92.81 97 PRO A C 1
ATOM 654 O O . PRO A 1 97 ? 1.028 0.526 -10.445 1.00 92.81 97 PRO A O 1
ATOM 657 N N . ILE A 1 98 ? 0.982 2.133 -12.027 1.00 93.25 98 ILE A N 1
ATOM 658 C CA . ILE A 1 98 ? 0.328 3.136 -11.182 1.00 93.25 98 ILE A CA 1
ATOM 659 C C . ILE A 1 98 ? -1.071 2.652 -10.817 1.00 93.25 98 ILE A C 1
ATOM 661 O O . ILE A 1 98 ? -1.391 2.607 -9.638 1.00 93.25 98 ILE A O 1
ATOM 665 N N . LEU A 1 99 ? -1.884 2.243 -11.799 1.00 93.44 99 LEU A N 1
ATOM 666 C CA . LEU A 1 99 ? -3.245 1.774 -11.533 1.00 93.44 99 LEU A CA 1
ATOM 667 C C . LEU A 1 99 ? -3.266 0.565 -10.603 1.00 93.44 99 LEU A C 1
ATOM 669 O O . LEU A 1 99 ? -4.064 0.540 -9.670 1.00 93.44 99 LEU A O 1
ATOM 673 N N . LEU A 1 100 ? -2.393 -0.417 -10.832 1.00 95.00 100 LEU A N 1
ATOM 674 C CA . LEU A 1 100 ? -2.311 -1.606 -9.986 1.00 95.00 100 LEU A CA 1
ATOM 675 C C . LEU A 1 100 ? -1.950 -1.239 -8.539 1.00 95.00 100 LEU A C 1
ATOM 677 O O . LEU A 1 100 ? -2.636 -1.669 -7.612 1.00 95.00 100 LEU A O 1
ATOM 681 N N . CYS A 1 101 ? -0.953 -0.370 -8.339 1.00 94.56 101 CYS A N 1
ATOM 682 C CA . CYS A 1 101 ? -0.607 0.151 -7.016 1.00 94.56 101 CYS A CA 1
ATOM 683 C C . CYS A 1 101 ? -1.759 0.950 -6.388 1.00 94.56 101 CYS A C 1
ATOM 685 O O . CYS A 1 101 ? -2.114 0.714 -5.238 1.00 94.56 101 CYS A O 1
ATOM 687 N N . SER A 1 102 ? -2.380 1.869 -7.129 1.00 94.69 102 SER A N 1
ATOM 688 C CA . SER A 1 102 ? -3.473 2.716 -6.646 1.00 94.69 102 SER A CA 1
ATOM 689 C C . SER A 1 102 ? -4.695 1.898 -6.229 1.00 94.69 102 SER A C 1
ATOM 691 O O . SER A 1 102 ? -5.168 2.031 -5.102 1.00 94.69 102 SER A O 1
ATOM 693 N N . VAL A 1 103 ? -5.192 1.019 -7.104 1.00 95.38 103 VAL A N 1
ATOM 694 C CA . VAL A 1 103 ? -6.351 0.156 -6.816 1.00 95.38 103 VAL A CA 1
ATOM 695 C C . VAL A 1 103 ? -6.022 -0.820 -5.687 1.00 95.38 103 VAL A C 1
ATOM 697 O O . VAL A 1 103 ? -6.864 -1.065 -4.818 1.00 95.38 103 VAL A 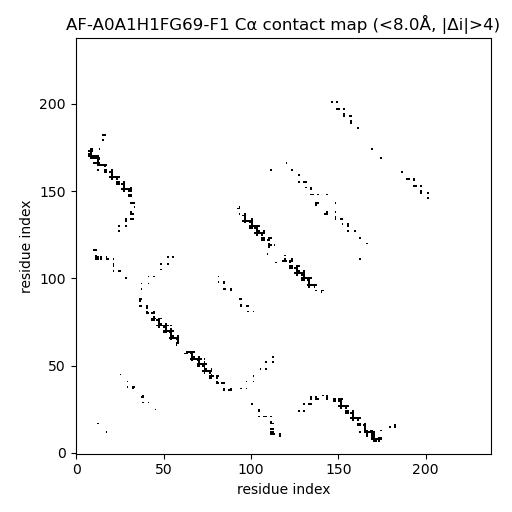O 1
ATOM 700 N N . GLY A 1 104 ? -4.788 -1.329 -5.652 1.00 95.75 104 GLY A N 1
ATOM 701 C CA . GLY A 1 104 ? -4.297 -2.175 -4.575 1.00 95.75 104 GLY A CA 1
ATOM 702 C C . GLY A 1 104 ? -4.333 -1.479 -3.214 1.00 95.75 104 GLY A C 1
ATOM 703 O O . GLY A 1 104 ? -4.961 -1.984 -2.286 1.00 95.75 104 GLY A O 1
ATOM 704 N N . LEU A 1 105 ? -3.759 -0.276 -3.108 1.00 96.25 105 LEU A N 1
ATOM 705 C CA . LEU A 1 105 ? -3.752 0.525 -1.878 1.00 96.25 105 LEU A CA 1
ATOM 706 C C . LEU A 1 105 ? -5.159 0.910 -1.412 1.00 96.25 105 LEU A C 1
ATOM 708 O O . LEU A 1 105 ? -5.446 0.871 -0.217 1.00 96.25 105 LEU A O 1
ATOM 712 N N . VAL A 1 106 ? -6.050 1.250 -2.344 1.00 94.88 106 VAL A N 1
ATOM 713 C CA . VAL A 1 106 ? -7.456 1.543 -2.034 1.00 94.88 106 VAL A CA 1
ATOM 714 C C . VAL A 1 106 ? -8.156 0.307 -1.473 1.00 94.88 106 VAL A C 1
ATOM 716 O O . VAL A 1 106 ? -8.849 0.402 -0.461 1.00 94.88 106 VAL A O 1
ATOM 719 N N . SER A 1 107 ? -7.926 -0.860 -2.075 1.00 94.50 107 SER A N 1
ATOM 720 C CA . SER A 1 107 ? -8.468 -2.133 -1.586 1.00 94.50 107 SER A CA 1
ATOM 721 C C . SER A 1 107 ? -7.942 -2.462 -0.185 1.00 94.50 107 SER A C 1
ATOM 723 O O . SER A 1 107 ? -8.731 -2.794 0.698 1.00 94.50 107 SER A O 1
ATOM 725 N N . VAL A 1 108 ? -6.637 -2.281 0.059 1.00 93.69 108 VAL A N 1
ATOM 726 C CA . VAL A 1 108 ? -6.023 -2.451 1.388 1.00 93.69 108 VAL A CA 1
ATOM 727 C C . VAL A 1 108 ? -6.635 -1.486 2.407 1.00 93.69 108 VAL A C 1
ATOM 729 O O . VAL A 1 108 ? -7.010 -1.910 3.496 1.00 93.69 108 VAL A O 1
ATOM 732 N N . ALA A 1 109 ? -6.815 -0.209 2.066 1.00 93.12 109 ALA A N 1
ATOM 733 C CA . ALA A 1 109 ? -7.418 0.769 2.970 1.00 93.12 109 ALA A CA 1
ATOM 734 C C . ALA A 1 109 ? -8.876 0.428 3.317 1.00 93.12 109 ALA A C 1
ATOM 736 O O . ALA A 1 109 ? -9.268 0.502 4.482 1.00 93.12 109 ALA A O 1
ATOM 737 N N . PHE A 1 110 ? -9.679 0.013 2.334 1.00 91.56 110 PHE A N 1
ATOM 738 C CA . PHE A 1 110 ? -11.054 -0.428 2.578 1.00 91.56 110 PHE A CA 1
ATOM 739 C C . PHE A 1 110 ? -11.127 -1.707 3.412 1.00 91.56 110 PHE A C 1
ATOM 741 O O . PHE A 1 110 ? -12.059 -1.858 4.203 1.00 91.56 110 PHE A O 1
ATOM 748 N N . ALA A 1 111 ? -10.155 -2.607 3.251 1.00 90.19 111 ALA A N 1
ATOM 749 C CA . ALA A 1 111 ? -10.060 -3.810 4.059 1.00 90.19 111 ALA A CA 1
ATOM 750 C C . ALA A 1 111 ? -9.652 -3.481 5.501 1.00 90.19 111 ALA A C 1
ATOM 752 O O . ALA A 1 111 ? -10.268 -3.960 6.437 1.00 90.19 111 ALA A O 1
ATOM 753 N N . LEU A 1 112 ? -8.660 -2.623 5.724 1.00 87.44 112 LEU A N 1
ATOM 754 C CA . LEU A 1 112 ? -8.153 -2.361 7.077 1.00 87.44 112 LEU A CA 1
ATOM 755 C C . LEU A 1 112 ? -9.041 -1.423 7.896 1.00 87.44 112 LEU A C 1
ATOM 757 O O . LEU A 1 112 ? -9.095 -1.512 9.123 1.00 87.44 112 LEU A O 1
ATOM 761 N N . PHE A 1 113 ? -9.793 -0.558 7.222 1.00 84.94 113 PHE A N 1
ATOM 762 C CA . PHE A 1 113 ? -10.695 0.397 7.855 1.00 84.94 113 PHE A CA 1
ATOM 763 C C . PHE A 1 113 ? -12.135 0.101 7.439 1.00 84.94 113 PHE A C 1
ATOM 765 O O . PHE A 1 113 ? -12.766 0.912 6.750 1.00 84.94 113 PHE A O 1
ATOM 772 N N . PRO A 1 114 ? -12.670 -1.072 7.841 1.00 67.69 114 PRO A N 1
ATOM 773 C CA . PRO A 1 114 ? -13.921 -1.565 7.309 1.00 67.69 114 PRO A CA 1
ATOM 774 C C . PRO A 1 114 ? -15.067 -0.606 7.565 1.00 67.69 114 PRO A C 1
ATOM 776 O O . PRO A 1 114 ? -15.298 -0.128 8.679 1.00 67.69 114 PRO A O 1
ATOM 779 N N . THR A 1 115 ? -15.849 -0.428 6.509 1.00 62.22 115 THR A N 1
ATOM 780 C CA . THR A 1 115 ? -17.273 -0.115 6.613 1.00 62.22 115 THR A CA 1
ATOM 781 C C . THR A 1 115 ? -18.131 -1.391 6.609 1.00 62.22 115 THR A C 1
ATOM 783 O O . THR A 1 115 ? -19.257 -1.333 7.093 1.00 62.22 115 THR A O 1
ATOM 786 N N . TYR A 1 116 ? -17.596 -2.537 6.140 1.00 61.84 116 TYR A N 1
ATOM 787 C CA . TYR A 1 116 ? -18.264 -3.849 6.064 1.00 61.84 116 TYR A CA 1
ATOM 788 C C . TYR A 1 116 ? -17.308 -5.016 6.391 1.00 61.84 116 TYR A C 1
ATOM 790 O O . TYR A 1 116 ? -16.207 -5.087 5.857 1.00 61.84 116 TYR A O 1
ATOM 798 N N . VAL A 1 117 ? -17.748 -5.954 7.239 1.00 68.69 117 VAL A N 1
ATOM 799 C CA . VAL A 1 117 ? -16.892 -6.980 7.885 1.00 68.69 117 VAL A CA 1
ATOM 800 C C . VAL A 1 117 ? -16.710 -8.259 7.041 1.00 68.69 117 VAL A C 1
ATOM 802 O O . VAL A 1 117 ? -15.737 -8.986 7.186 1.00 68.69 117 VAL A O 1
ATOM 805 N N . ARG A 1 118 ? -17.624 -8.553 6.108 1.00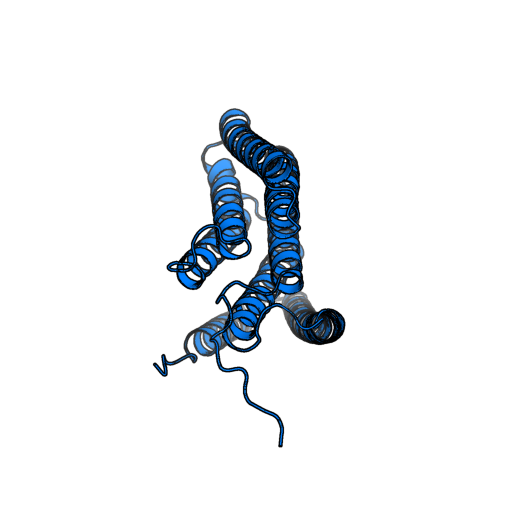 76.06 118 ARG A N 1
ATOM 806 C CA . ARG A 1 118 ? -17.730 -9.893 5.490 1.00 76.06 118 ARG A CA 1
ATOM 807 C C . ARG A 1 118 ? -16.650 -10.233 4.446 1.00 76.06 118 ARG A C 1
ATOM 809 O O . ARG A 1 118 ? -16.487 -11.400 4.118 1.00 76.06 118 ARG A O 1
ATOM 816 N N . TRP A 1 119 ? -15.932 -9.238 3.923 1.00 79.94 119 TRP A N 1
ATOM 817 C CA . TRP A 1 119 ? -14.987 -9.399 2.800 1.00 79.94 119 TRP A CA 1
ATOM 818 C C . TRP A 1 119 ? -13.563 -8.922 3.115 1.00 79.94 119 TRP A C 1
ATOM 820 O O . TRP A 1 119 ? -12.753 -8.757 2.209 1.00 79.94 119 TRP A O 1
ATOM 830 N N . LEU A 1 120 ? -13.254 -8.715 4.396 1.00 84.12 120 LEU A N 1
ATOM 831 C CA . LEU A 1 120 ? -11.998 -8.140 4.884 1.00 84.12 120 LEU A CA 1
ATOM 832 C C . LEU A 1 120 ? -10.752 -8.826 4.310 1.00 84.12 120 LEU A C 1
ATOM 834 O O . LEU A 1 120 ? -9.965 -8.205 3.596 1.00 84.12 120 LEU A O 1
ATOM 838 N N . ARG A 1 121 ? -10.612 -10.128 4.575 1.00 87.38 121 ARG A N 1
ATOM 839 C CA . ARG A 1 121 ? -9.429 -10.914 4.192 1.00 87.38 121 ARG A CA 1
ATOM 840 C C . ARG A 1 121 ? -9.280 -11.021 2.675 1.00 87.38 121 ARG A C 1
ATOM 842 O O . ARG A 1 121 ? -8.190 -10.849 2.145 1.00 87.38 121 ARG A O 1
ATOM 849 N N . GLY A 1 122 ? -10.393 -11.228 1.966 1.00 89.00 122 GLY A N 1
ATOM 850 C CA . GLY A 1 122 ? -10.402 -11.298 0.502 1.00 89.00 122 GLY A CA 1
ATOM 851 C C . GLY A 1 122 ? -9.995 -9.977 -0.154 1.00 89.00 122 GLY A C 1
ATOM 852 O O . GLY A 1 122 ? -9.194 -9.975 -1.087 1.00 89.00 122 GLY A O 1
ATOM 853 N N . LEU A 1 123 ? -10.497 -8.847 0.351 1.00 91.19 123 LEU A N 1
ATOM 854 C CA . LEU A 1 123 ? -10.165 -7.524 -0.179 1.00 91.19 123 LEU A CA 1
ATOM 855 C C . LEU A 1 123 ? -8.711 -7.134 0.127 1.00 91.19 123 LEU A C 1
ATOM 857 O O . LEU A 1 123 ? -8.042 -6.569 -0.735 1.00 91.19 123 LEU A O 1
ATOM 861 N N . MET A 1 124 ? -8.206 -7.487 1.313 1.00 92.62 124 MET A N 1
ATOM 862 C CA . MET A 1 124 ? -6.805 -7.290 1.699 1.00 92.62 124 MET A CA 1
ATOM 863 C C . MET A 1 124 ? -5.857 -8.128 0.823 1.00 92.62 124 MET A C 1
ATOM 865 O O . MET A 1 124 ? -4.933 -7.565 0.239 1.00 92.62 124 MET A O 1
ATOM 869 N N . LEU A 1 125 ? -6.147 -9.421 0.618 1.00 92.19 125 LEU A N 1
ATOM 870 C CA . LEU A 1 125 ? -5.448 -10.298 -0.339 1.00 92.19 125 LEU A CA 1
ATOM 871 C C . LEU A 1 125 ? -5.417 -9.719 -1.744 1.00 92.19 125 LEU A C 1
ATOM 873 O O . LEU A 1 125 ? -4.352 -9.598 -2.352 1.00 92.19 125 LEU A O 1
ATOM 877 N N . THR A 1 126 ? -6.585 -9.332 -2.250 1.00 93.44 126 THR A N 1
ATOM 878 C CA . THR A 1 126 ? -6.713 -8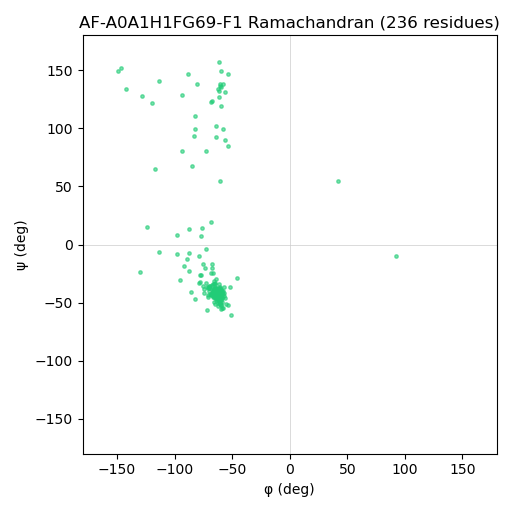.764 -3.594 1.00 93.44 126 THR A CA 1
ATOM 879 C C . THR A 1 126 ? -5.901 -7.476 -3.707 1.00 93.44 126 THR A C 1
ATOM 881 O O . THR A 1 126 ? -5.152 -7.300 -4.665 1.00 93.44 126 THR A O 1
ATOM 884 N N . GLY A 1 127 ? -5.982 -6.602 -2.701 1.00 94.56 127 GLY A N 1
ATOM 885 C CA . GLY A 1 127 ? -5.241 -5.350 -2.660 1.00 94.56 127 GLY A CA 1
ATOM 886 C C . GLY A 1 127 ? -3.727 -5.547 -2.658 1.00 94.56 127 GLY A C 1
ATOM 887 O O . GLY A 1 127 ? -3.034 -4.971 -3.493 1.00 94.56 127 GLY A O 1
ATOM 888 N N . MET A 1 128 ? -3.214 -6.409 -1.780 1.00 94.06 128 MET A N 1
ATOM 889 C CA . MET A 1 128 ? -1.781 -6.714 -1.695 1.00 94.06 128 MET A CA 1
ATOM 890 C C . MET A 1 128 ? -1.264 -7.386 -2.974 1.00 94.06 128 MET A C 1
ATOM 892 O O . MET A 1 128 ? -0.185 -7.045 -3.455 1.00 94.06 128 MET A O 1
ATOM 896 N N . THR A 1 129 ? -2.063 -8.266 -3.584 1.00 93.56 129 THR A N 1
ATOM 897 C CA . THR A 1 129 ? -1.738 -8.893 -4.876 1.00 93.56 129 THR A CA 1
ATOM 898 C C . THR A 1 129 ? -1.647 -7.855 -5.995 1.00 93.56 129 THR A C 1
ATOM 900 O O . THR A 1 129 ? -0.715 -7.891 -6.796 1.00 93.56 129 THR A O 1
ATOM 903 N N . LEU A 1 130 ? -2.574 -6.893 -6.040 1.00 94.88 130 LEU A N 1
ATOM 904 C CA . LEU A 1 130 ? -2.536 -5.798 -7.011 1.00 94.88 130 LEU A CA 1
ATOM 905 C C . LEU A 1 130 ? -1.311 -4.898 -6.808 1.00 94.88 130 LEU A C 1
ATOM 907 O O . LEU A 1 130 ? -0.643 -4.572 -7.786 1.00 94.88 130 LEU A O 1
ATOM 911 N N . VAL A 1 131 ? -0.960 -4.553 -5.563 1.00 95.75 131 VAL A N 1
ATOM 912 C CA . VAL A 1 131 ? 0.269 -3.791 -5.283 1.00 95.75 131 VAL A CA 1
ATOM 913 C C . VAL A 1 131 ? 1.507 -4.567 -5.735 1.00 95.75 131 VAL A C 1
ATOM 915 O O . VAL A 1 131 ? 2.372 -3.995 -6.397 1.00 95.75 131 VAL A O 1
ATOM 918 N N . PHE A 1 132 ? 1.580 -5.870 -5.448 1.00 93.25 132 PHE A N 1
ATOM 919 C CA . PHE A 1 132 ? 2.682 -6.721 -5.898 1.00 93.25 132 PHE A CA 1
ATOM 920 C C . PHE A 1 132 ? 2.808 -6.723 -7.424 1.00 93.25 132 PHE A C 1
ATOM 922 O O . PHE A 1 132 ? 3.888 -6.470 -7.955 1.00 93.25 132 PHE A O 1
ATOM 929 N N . LEU A 1 133 ? 1.697 -6.940 -8.136 1.00 91.88 133 LEU A N 1
ATOM 930 C CA . LEU A 1 133 ? 1.661 -6.892 -9.598 1.00 91.88 133 LEU A CA 1
ATOM 931 C C . LEU A 1 133 ? 2.072 -5.517 -10.133 1.00 91.88 133 LEU A C 1
ATOM 933 O O . LEU A 1 133 ? 2.776 -5.450 -11.136 1.00 91.88 133 LEU A O 1
ATOM 937 N N . GLY A 1 134 ? 1.688 -4.430 -9.460 1.00 93.06 134 GLY A N 1
ATOM 938 C CA . GLY A 1 134 ? 2.116 -3.074 -9.801 1.00 93.06 134 GLY A CA 1
ATOM 939 C C . GLY A 1 134 ? 3.626 -2.882 -9.660 1.00 93.06 134 GLY A C 1
ATOM 940 O O . GLY A 1 134 ? 4.267 -2.364 -10.576 1.00 93.06 134 GLY A O 1
ATOM 941 N N . ILE A 1 135 ? 4.217 -3.366 -8.563 1.00 93.56 135 ILE A N 1
ATOM 942 C CA . ILE A 1 135 ? 5.671 -3.345 -8.350 1.00 93.56 135 ILE A CA 1
ATOM 943 C C . ILE A 1 135 ? 6.372 -4.156 -9.444 1.00 93.56 135 ILE A C 1
ATOM 945 O O . ILE A 1 135 ? 7.264 -3.627 -10.104 1.00 93.56 135 ILE A O 1
ATOM 949 N N . VAL A 1 136 ? 5.941 -5.398 -9.696 1.00 89.19 136 VAL A N 1
ATOM 950 C CA . VAL A 1 136 ? 6.516 -6.271 -10.735 1.00 89.19 136 VAL A CA 1
ATOM 951 C C . VAL A 1 136 ? 6.394 -5.636 -12.120 1.00 89.19 136 VAL A C 1
ATOM 953 O O . VAL A 1 136 ? 7.385 -5.558 -12.845 1.00 89.19 136 VAL A O 1
ATOM 956 N N . ALA A 1 137 ? 5.226 -5.103 -12.479 1.00 89.31 137 ALA A N 1
ATOM 957 C CA . ALA A 1 137 ? 5.036 -4.396 -13.740 1.00 89.31 137 ALA A CA 1
ATOM 958 C C . ALA A 1 137 ? 6.008 -3.214 -13.864 1.00 89.31 137 ALA A C 1
ATOM 960 O O . ALA A 1 137 ? 6.633 -3.044 -14.910 1.00 89.31 137 ALA A O 1
ATOM 961 N N . ASN A 1 138 ? 6.213 -2.439 -12.790 1.00 91.12 138 ASN A N 1
ATOM 962 C CA . ASN A 1 138 ? 7.196 -1.360 -12.818 1.00 91.12 138 ASN A CA 1
ATOM 963 C C . ASN A 1 138 ? 8.627 -1.881 -12.987 1.00 91.12 138 ASN A C 1
ATOM 965 O O . ASN A 1 138 ? 9.407 -1.264 -13.709 1.00 91.12 138 ASN A O 1
ATOM 969 N N . THR A 1 139 ? 8.972 -3.017 -12.368 1.00 88.19 139 THR A N 1
ATOM 970 C CA . THR A 1 139 ? 10.309 -3.604 -12.531 1.00 88.19 139 THR A CA 1
ATOM 971 C C . THR A 1 139 ? 10.616 -3.962 -13.980 1.00 88.19 139 THR A C 1
ATOM 973 O O . THR A 1 139 ? 11.712 -3.678 -14.449 1.00 88.19 139 THR A O 1
ATOM 976 N N . VAL A 1 140 ? 9.632 -4.503 -14.702 1.00 88.81 140 VAL A N 1
ATOM 977 C CA . VAL A 1 140 ? 9.772 -4.910 -16.107 1.00 88.81 140 VAL A CA 1
ATOM 978 C C . VAL A 1 140 ? 9.785 -3.702 -17.046 1.00 88.81 140 VAL A C 1
ATOM 980 O O . VAL A 1 140 ? 10.567 -3.659 -17.992 1.00 88.81 140 VAL A O 1
ATOM 983 N N . ILE A 1 141 ? 8.918 -2.715 -16.799 1.00 89.38 141 ILE A N 1
ATOM 984 C CA . ILE A 1 141 ? 8.709 -1.583 -17.714 1.00 89.38 141 ILE A CA 1
ATOM 985 C C . ILE A 1 141 ? 9.774 -0.503 -17.522 1.00 89.38 141 ILE A C 1
ATOM 987 O O . ILE A 1 141 ? 10.328 0.004 -18.495 1.00 89.38 141 ILE A O 1
ATOM 991 N N . ALA A 1 142 ? 10.045 -0.123 -16.273 1.00 87.69 142 ALA A N 1
ATOM 992 C CA . ALA A 1 142 ? 10.896 1.018 -15.949 1.00 87.69 142 ALA A CA 1
ATOM 993 C C . ALA A 1 142 ? 12.340 0.625 -15.603 1.00 87.69 142 ALA A C 1
ATOM 995 O O . ALA A 1 142 ? 13.170 1.518 -15.445 1.00 87.69 142 ALA A O 1
ATOM 996 N N . ASN A 1 143 ? 12.636 -0.676 -15.463 1.00 89.38 143 ASN A N 1
ATOM 997 C CA . ASN A 1 143 ? 13.947 -1.209 -15.068 1.00 89.38 143 ASN A CA 1
ATOM 998 C C . ASN A 1 143 ? 14.615 -0.404 -13.930 1.00 89.38 143 ASN A C 1
ATOM 1000 O O . ASN A 1 143 ? 15.737 0.090 -14.085 1.00 89.38 143 ASN A O 1
ATOM 1004 N N . PRO A 1 144 ? 13.931 -0.216 -12.783 1.00 89.25 144 PRO A N 1
ATOM 1005 C CA . PRO A 1 144 ? 14.514 0.458 -11.636 1.00 89.25 144 PRO A CA 1
ATOM 1006 C C . PRO A 1 144 ? 15.739 -0.312 -11.117 1.00 89.25 144 PRO A C 1
ATOM 1008 O O . PRO A 1 144 ? 15.847 -1.526 -11.314 1.00 89.25 144 PRO A O 1
ATOM 1011 N N . PRO A 1 145 ? 16.656 0.359 -10.399 1.00 88.25 145 PRO A N 1
ATOM 1012 C CA . PRO A 1 145 ? 17.775 -0.327 -9.768 1.00 88.25 145 PRO A CA 1
ATOM 1013 C C . PRO A 1 145 ? 17.268 -1.411 -8.806 1.00 88.25 145 PRO A C 1
ATOM 1015 O O . PRO A 1 145 ? 16.330 -1.183 -8.043 1.00 88.25 145 PRO A O 1
ATOM 1018 N N . LEU A 1 146 ? 17.917 -2.579 -8.819 1.00 85.56 146 LEU A N 1
ATOM 1019 C CA . LEU A 1 146 ? 17.469 -3.805 -8.140 1.00 85.56 146 LEU A CA 1
ATOM 1020 C C . LEU A 1 146 ? 17.127 -3.599 -6.654 1.00 85.56 146 LEU A C 1
ATOM 1022 O O . LEU A 1 146 ? 16.148 -4.156 -6.159 1.00 85.56 146 LEU A O 1
ATOM 1026 N N . TRP A 1 147 ? 17.879 -2.748 -5.951 1.00 86.38 147 TRP A N 1
ATOM 1027 C CA . TRP A 1 147 ? 17.623 -2.445 -4.542 1.00 86.38 147 TRP A CA 1
ATOM 1028 C C . TRP A 1 147 ? 16.246 -1.815 -4.296 1.00 86.38 147 TRP A C 1
ATOM 1030 O O . TRP A 1 147 ? 15.623 -2.128 -3.287 1.00 86.38 147 TRP A O 1
ATOM 1040 N N . ARG A 1 148 ? 15.727 -0.996 -5.223 1.00 89.81 148 ARG A N 1
ATOM 1041 C CA . ARG A 1 148 ? 14.388 -0.390 -5.111 1.00 89.81 148 ARG A CA 1
ATOM 1042 C C . ARG A 1 148 ? 13.296 -1.446 -5.163 1.00 89.81 148 ARG A C 1
ATOM 1044 O O . ARG A 1 148 ? 12.401 -1.438 -4.324 1.00 89.81 148 ARG A O 1
ATOM 1051 N N . SER A 1 149 ? 13.415 -2.386 -6.096 1.00 89.50 149 SER A N 1
ATOM 1052 C CA . SER A 1 149 ? 12.491 -3.513 -6.239 1.00 89.50 149 SER A CA 1
ATOM 1053 C C . SER A 1 149 ? 12.488 -4.395 -4.993 1.00 89.50 149 SER A C 1
ATOM 1055 O O . SER A 1 149 ? 11.424 -4.744 -4.487 1.00 89.50 149 SER A O 1
ATOM 1057 N N . ILE A 1 150 ? 13.673 -4.705 -4.457 1.00 86.50 150 ILE A N 1
ATOM 1058 C CA . ILE A 1 150 ? 13.797 -5.501 -3.232 1.00 86.50 150 ILE A CA 1
ATOM 1059 C C . ILE A 1 150 ? 13.184 -4.765 -2.036 1.00 86.50 150 ILE A C 1
ATOM 1061 O O . ILE A 1 150 ? 12.404 -5.363 -1.292 1.00 86.50 150 ILE A O 1
ATOM 1065 N N . CYS A 1 151 ? 13.477 -3.473 -1.863 1.00 87.62 151 CYS A N 1
ATOM 1066 C CA . CYS A 1 151 ? 12.863 -2.665 -0.811 1.00 87.62 151 CYS A CA 1
ATOM 1067 C C . CYS A 1 151 ? 11.334 -2.634 -0.942 1.00 87.62 151 CYS A C 1
ATOM 1069 O O . CYS A 1 151 ? 10.638 -2.837 0.050 1.00 87.62 151 CYS A O 1
ATOM 1071 N N . ALA A 1 152 ? 10.811 -2.438 -2.155 1.00 92.44 152 ALA A N 1
ATOM 1072 C CA . ALA A 1 152 ? 9.379 -2.372 -2.426 1.00 92.44 152 ALA A CA 1
ATOM 1073 C C . ALA A 1 152 ? 8.648 -3.670 -2.056 1.00 92.44 152 ALA A C 1
ATOM 1075 O O . ALA A 1 152 ? 7.672 -3.637 -1.308 1.00 92.44 152 ALA A O 1
ATOM 1076 N N . VAL A 1 153 ? 9.150 -4.816 -2.530 1.00 89.38 153 VAL A N 1
ATOM 1077 C CA . VAL A 1 153 ? 8.567 -6.134 -2.226 1.00 89.38 153 V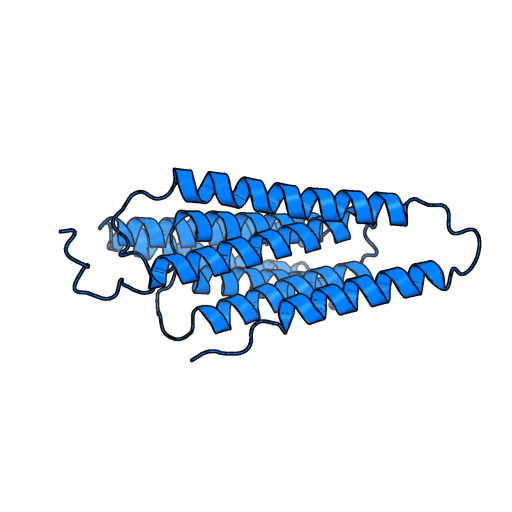AL A CA 1
ATOM 1078 C C . VAL A 1 153 ? 8.618 -6.415 -0.728 1.00 89.38 153 VAL A C 1
ATOM 1080 O O . VAL A 1 153 ? 7.664 -6.928 -0.157 1.00 89.38 153 VAL A O 1
ATOM 1083 N N . SER A 1 154 ? 9.698 -6.036 -0.059 1.00 87.75 154 SER A N 1
ATOM 1084 C CA . SER A 1 154 ? 9.878 -6.363 1.358 1.00 87.75 154 SER A CA 1
ATOM 1085 C C . SER A 1 154 ? 8.999 -5.519 2.264 1.00 87.75 154 SER A C 1
ATOM 1087 O O . SER A 1 154 ? 8.412 -6.040 3.207 1.00 87.75 154 SER A O 1
ATOM 1089 N N . LEU A 1 155 ? 8.825 -4.239 1.931 1.00 89.06 155 LEU A N 1
ATOM 1090 C CA . LEU A 1 155 ? 7.825 -3.387 2.568 1.00 89.06 155 LEU A CA 1
ATOM 1091 C C . LEU A 1 155 ? 6.410 -3.928 2.357 1.00 89.06 155 LEU A C 1
ATOM 1093 O O . LEU A 1 155 ? 5.607 -3.883 3.282 1.00 89.06 155 LEU A O 1
ATOM 1097 N N . LEU A 1 156 ? 6.121 -4.495 1.183 1.00 93.12 156 LEU A N 1
ATOM 1098 C CA . LEU A 1 156 ? 4.839 -5.143 0.927 1.00 93.12 156 LEU A CA 1
ATOM 1099 C C . LEU A 1 156 ? 4.636 -6.402 1.787 1.00 93.12 156 LEU A C 1
ATOM 1101 O O . LEU A 1 156 ? 3.535 -6.622 2.279 1.00 93.12 156 LEU A O 1
ATOM 1105 N N . LEU A 1 157 ? 5.680 -7.205 2.019 1.00 89.94 157 LEU A N 1
ATOM 1106 C CA . LEU A 1 157 ? 5.601 -8.361 2.923 1.00 89.94 157 LEU A CA 1
ATOM 1107 C C . LEU A 1 157 ? 5.384 -7.946 4.379 1.00 89.94 157 LEU A C 1
ATOM 1109 O O . LEU A 1 157 ? 4.588 -8.568 5.079 1.00 89.94 157 LEU A O 1
ATOM 1113 N N . VAL A 1 158 ? 6.045 -6.875 4.824 1.00 88.31 158 VAL A N 1
ATOM 1114 C CA . VAL A 1 158 ? 5.792 -6.286 6.148 1.00 88.31 158 VAL A CA 1
ATOM 1115 C C . VAL A 1 158 ? 4.352 -5.777 6.231 1.00 88.31 158 VAL A C 1
ATOM 1117 O O . VAL A 1 158 ? 3.669 -6.024 7.224 1.00 88.31 158 VAL A O 1
ATOM 1120 N N . ALA A 1 159 ? 3.854 -5.126 5.178 1.00 91.12 159 ALA A N 1
ATOM 1121 C CA . ALA A 1 159 ? 2.472 -4.667 5.107 1.00 91.12 159 ALA A CA 1
ATOM 1122 C C . ALA A 1 159 ? 1.473 -5.828 5.192 1.00 91.12 159 ALA A C 1
ATOM 1124 O O . ALA A 1 159 ? 0.482 -5.749 5.915 1.00 91.12 159 ALA A O 1
ATOM 1125 N N . TRP A 1 160 ? 1.748 -6.919 4.479 1.00 92.94 160 TRP A N 1
ATOM 1126 C CA . TRP A 1 160 ? 0.959 -8.144 4.508 1.00 92.94 160 TRP A CA 1
ATOM 1127 C C . TRP A 1 160 ? 0.897 -8.754 5.916 1.00 92.94 160 TRP A C 1
ATOM 1129 O O . TRP A 1 160 ? -0.193 -8.929 6.458 1.00 92.94 160 TRP A O 1
ATOM 1139 N N . ASP A 1 161 ? 2.053 -9.027 6.530 1.00 90.69 161 ASP A N 1
ATOM 1140 C CA . ASP A 1 161 ? 2.134 -9.657 7.855 1.00 90.69 161 ASP A CA 1
ATOM 1141 C C . ASP A 1 161 ? 1.487 -8.791 8.945 1.00 90.69 161 ASP A C 1
ATOM 1143 O O . ASP A 1 161 ? 0.720 -9.293 9.769 1.00 90.69 161 ASP A O 1
ATOM 1147 N N . THR A 1 162 ? 1.718 -7.475 8.916 1.00 87.88 162 THR A N 1
ATOM 1148 C CA . THR A 1 162 ? 1.095 -6.546 9.872 1.00 87.88 162 THR A CA 1
ATOM 1149 C C . THR A 1 162 ? -0.427 -6.518 9.739 1.00 87.88 162 THR A C 1
ATOM 1151 O O . THR A 1 162 ? -1.120 -6.542 10.755 1.00 87.88 162 THR A O 1
ATOM 1154 N N . ALA A 1 163 ? -0.966 -6.535 8.517 1.00 89.69 163 ALA A N 1
ATOM 1155 C CA . ALA A 1 163 ? -2.409 -6.608 8.299 1.00 89.69 163 ALA A CA 1
ATOM 1156 C C . ALA A 1 163 ? -3.009 -7.941 8.760 1.00 89.69 163 ALA A C 1
ATOM 1158 O O . ALA A 1 163 ? -4.050 -7.939 9.414 1.00 89.69 163 ALA A O 1
ATOM 1159 N N . GLU A 1 164 ? -2.359 -9.066 8.462 1.00 89.56 164 GLU A N 1
ATOM 1160 C CA . GLU A 1 164 ? -2.860 -10.394 8.829 1.00 89.56 164 GLU A CA 1
ATOM 1161 C C . GLU A 1 164 ? -2.904 -10.584 10.349 1.00 89.56 164 GLU A C 1
ATOM 1163 O O . GLU A 1 164 ? -3.890 -11.082 10.903 1.00 89.56 164 GLU A O 1
ATOM 1168 N N . ARG A 1 165 ? -1.869 -10.102 11.046 1.00 85.69 165 ARG A N 1
ATOM 1169 C CA . ARG A 1 165 ? -1.847 -10.039 12.511 1.00 85.69 165 ARG A CA 1
ATOM 1170 C C . ARG A 1 165 ? -2.937 -9.124 13.045 1.00 85.69 165 ARG A C 1
ATOM 1172 O O . ARG A 1 165 ? -3.616 -9.495 13.993 1.00 85.69 165 ARG A O 1
ATOM 1179 N N . GLY A 1 166 ? -3.135 -7.966 12.421 1.00 84.75 166 GLY A N 1
ATOM 1180 C CA . GLY A 1 166 ? -4.185 -7.019 12.785 1.00 84.75 166 GLY A CA 1
ATOM 1181 C C . GLY A 1 166 ? -5.594 -7.587 12.695 1.00 84.75 166 GLY A C 1
ATOM 1182 O O . GLY A 1 166 ? -6.406 -7.378 13.596 1.00 84.75 166 GLY A O 1
ATOM 1183 N N . ILE A 1 167 ? -5.874 -8.323 11.618 1.00 85.38 167 ILE A N 1
ATOM 1184 C CA . ILE A 1 167 ? -7.141 -9.031 11.410 1.00 85.38 167 ILE A CA 1
ATOM 1185 C C . ILE A 1 167 ? -7.294 -10.139 12.458 1.00 85.38 167 ILE A C 1
ATOM 1187 O O . ILE A 1 167 ? -8.311 -10.188 13.142 1.00 85.38 167 ILE A O 1
ATOM 1191 N N . SER A 1 168 ? -6.265 -10.973 12.638 1.00 85.38 168 SER A N 1
ATOM 1192 C CA . SER A 1 168 ? -6.298 -12.102 13.580 1.00 85.38 168 SER A CA 1
ATOM 1193 C C . SER A 1 168 ? -6.470 -11.649 15.036 1.00 85.38 168 SER A C 1
ATOM 1195 O O . SER A 1 168 ? -7.247 -12.239 15.782 1.00 85.38 168 SER A O 1
ATOM 1197 N N . LEU A 1 169 ? -5.786 -10.574 15.445 1.00 83.06 169 LEU A N 1
ATOM 1198 C CA . LEU A 1 169 ? -5.939 -9.979 16.776 1.00 83.06 169 LEU A CA 1
ATOM 1199 C C . LEU A 1 169 ? -7.327 -9.365 16.962 1.00 83.06 169 LEU A C 1
ATOM 1201 O O . LEU A 1 169 ? -7.918 -9.546 18.020 1.00 83.06 169 LEU A O 1
ATOM 1205 N N . GLY A 1 170 ? -7.870 -8.696 15.940 1.00 78.81 170 GLY A N 1
ATOM 1206 C CA . GLY A 1 170 ? -9.222 -8.131 15.982 1.00 78.81 170 GLY A CA 1
ATOM 1207 C C . GLY A 1 170 ? -10.338 -9.182 16.058 1.00 78.81 170 GLY A C 1
ATOM 1208 O O . GLY A 1 170 ? -11.426 -8.889 16.548 1.00 78.81 170 GLY A O 1
ATOM 1209 N N . GLU A 1 171 ? -10.083 -10.410 15.595 1.00 80.12 171 GLU A N 1
ATOM 1210 C CA . GLU A 1 171 ? -10.990 -11.553 15.778 1.00 80.12 171 GLU A CA 1
ATOM 1211 C C . GLU A 1 171 ? -10.899 -12.156 17.193 1.00 80.12 171 GLU A C 1
ATOM 1213 O O . GLU A 1 171 ? -11.902 -12.643 17.713 1.00 80.12 171 GLU A O 1
ATOM 1218 N N . GLN A 1 172 ? -9.719 -12.118 17.827 1.00 79.25 172 GLN A N 1
ATOM 1219 C CA . GLN A 1 172 ? -9.453 -12.784 19.111 1.00 79.25 172 GLN A CA 1
ATOM 1220 C C . GLN A 1 172 ? -9.618 -11.882 20.343 1.00 79.25 172 GLN A C 1
ATOM 1222 O O . GLN A 1 172 ? -9.948 -12.375 21.421 1.00 79.25 172 GLN A O 1
ATOM 1227 N N . ILE A 1 173 ? -9.370 -10.579 20.211 1.00 70.00 173 ILE A N 1
ATOM 1228 C CA . ILE A 1 173 ? -9.342 -9.617 21.316 1.00 70.00 173 ILE A CA 1
ATOM 1229 C C . ILE A 1 173 ? -10.418 -8.565 21.055 1.00 70.00 173 ILE A C 1
ATOM 1231 O O . ILE A 1 173 ? -10.414 -7.893 20.025 1.00 70.00 173 ILE A O 1
ATOM 1235 N N . ASP A 1 174 ? -11.354 -8.415 21.994 1.00 62.44 174 ASP A N 1
ATOM 1236 C CA . ASP A 1 174 ? -12.357 -7.356 21.917 1.00 62.44 174 ASP A CA 1
ATOM 1237 C C . ASP A 1 174 ? -11.658 -5.982 21.911 1.00 62.44 174 ASP A C 1
ATOM 1239 O O . ASP A 1 174 ? -10.701 -5.750 22.651 1.00 62.44 174 ASP A O 1
ATOM 1243 N N . ASN A 1 175 ? -12.114 -5.078 21.043 1.00 56.03 175 ASN A N 1
ATOM 1244 C CA . ASN A 1 175 ? -11.384 -3.901 20.533 1.00 56.03 175 ASN A CA 1
ATOM 1245 C C . ASN A 1 175 ? -11.096 -2.778 21.571 1.00 56.03 175 ASN A C 1
ATOM 1247 O O . ASN A 1 175 ? -10.852 -1.628 21.196 1.00 56.03 175 ASN A O 1
ATOM 1251 N N . HIS A 1 176 ? -11.153 -3.074 22.873 1.00 54.97 176 HIS A N 1
ATOM 1252 C CA . HIS A 1 176 ? -11.122 -2.101 23.969 1.00 54.97 176 HIS A CA 1
ATOM 1253 C C . HIS A 1 176 ? -9.883 -2.139 24.875 1.00 54.97 176 HIS A C 1
ATOM 1255 O O . HIS A 1 176 ? -9.733 -1.240 25.701 1.00 54.97 176 HIS A O 1
ATOM 1261 N N . THR A 1 177 ? -8.976 -3.102 24.723 1.00 52.75 177 THR A N 1
ATOM 1262 C CA . THR A 1 177 ? -7.701 -3.126 25.467 1.00 52.75 177 THR A CA 1
ATOM 1263 C C . THR A 1 177 ? -6.575 -2.467 24.668 1.00 52.75 177 THR A C 1
ATOM 1265 O O . THR A 1 17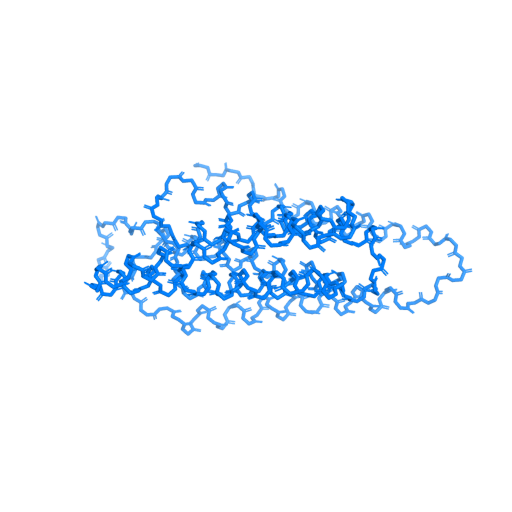7 ? -6.357 -2.812 23.511 1.00 52.75 177 THR A O 1
ATOM 1268 N N . GLU A 1 178 ? -5.852 -1.515 25.273 1.00 52.19 178 GLU A N 1
ATOM 1269 C CA . GLU A 1 178 ? -4.686 -0.846 24.674 1.00 52.19 178 GLU A CA 1
ATOM 1270 C C . GLU A 1 178 ? -3.540 -1.847 24.432 1.00 52.19 178 GLU A C 1
ATOM 1272 O O . GLU A 1 178 ? -2.715 -2.104 25.302 1.00 52.19 178 GLU A O 1
ATOM 1277 N N . THR A 1 179 ? -3.478 -2.425 23.232 1.00 56.00 179 THR A N 1
ATOM 1278 C CA . THR A 1 179 ? -2.418 -3.354 22.788 1.00 56.00 179 THR A CA 1
ATOM 1279 C C . THR A 1 179 ? -1.328 -2.678 21.950 1.00 56.00 179 THR A C 1
ATOM 1281 O O . THR A 1 179 ? -0.455 -3.352 21.402 1.00 56.00 179 THR A O 1
ATOM 1284 N N . ALA A 1 180 ? -1.341 -1.343 21.853 1.00 54.94 180 ALA A N 1
ATOM 1285 C CA . ALA A 1 180 ? -0.513 -0.590 20.910 1.00 54.94 180 ALA A CA 1
ATOM 1286 C C . ALA A 1 180 ? 1.000 -0.823 21.090 1.00 54.94 180 ALA A C 1
ATOM 1288 O O . ALA A 1 180 ? 1.716 -0.958 20.098 1.00 54.94 180 ALA A O 1
ATOM 1289 N N . GLU A 1 181 ? 1.492 -0.915 22.328 1.00 57.12 181 GLU A N 1
ATOM 1290 C CA . GLU A 1 181 ? 2.924 -1.126 22.591 1.00 57.12 181 GLU A CA 1
ATOM 1291 C C . GLU A 1 181 ? 3.394 -2.534 22.198 1.00 57.12 181 GLU A C 1
ATOM 1293 O O . GLU A 1 181 ? 4.456 -2.691 21.590 1.00 57.12 181 GLU A O 1
ATOM 1298 N N . LEU A 1 182 ? 2.580 -3.559 22.473 1.00 58.03 182 LEU A N 1
ATOM 1299 C CA . LEU A 1 182 ? 2.897 -4.947 22.127 1.00 58.03 182 LEU A CA 1
ATOM 1300 C C . LEU A 1 182 ? 2.840 -5.176 20.608 1.00 58.03 182 LEU A C 1
ATOM 1302 O O . LEU A 1 182 ? 3.654 -5.918 20.055 1.00 58.03 182 LEU A O 1
ATOM 1306 N N . GLU A 1 183 ? 1.913 -4.501 19.926 1.00 55.31 183 GLU A N 1
ATOM 1307 C CA . GLU A 1 183 ? 1.797 -4.525 18.466 1.00 55.31 183 GLU A CA 1
ATOM 1308 C C . GLU A 1 183 ? 3.001 -3.859 17.784 1.00 55.31 183 GLU A C 1
ATOM 1310 O O . GLU A 1 183 ? 3.540 -4.411 16.822 1.00 55.31 183 GLU A O 1
ATOM 1315 N N . PHE A 1 184 ? 3.487 -2.727 18.307 1.00 60.38 184 PHE A N 1
ATOM 1316 C CA . PHE A 1 184 ? 4.672 -2.055 17.765 1.00 60.38 184 PHE A CA 1
ATOM 1317 C C . PHE A 1 184 ? 5.956 -2.867 17.960 1.00 60.38 184 PHE A C 1
ATOM 1319 O O . PHE A 1 184 ? 6.751 -2.985 17.025 1.00 60.38 184 PHE A O 1
ATOM 1326 N N . ALA A 1 185 ? 6.152 -3.465 19.138 1.00 60.59 185 ALA A N 1
ATOM 1327 C CA . ALA A 1 185 ? 7.331 -4.283 19.419 1.00 60.59 185 ALA A CA 1
ATOM 1328 C C . ALA A 1 185 ? 7.418 -5.510 18.491 1.00 60.59 185 ALA A C 1
ATOM 1330 O O . ALA A 1 185 ? 8.487 -5.823 17.963 1.00 60.59 185 ALA A O 1
ATOM 1331 N N . ASN A 1 186 ? 6.285 -6.166 18.224 1.00 57.19 186 ASN A N 1
ATOM 1332 C CA . ASN A 1 186 ? 6.235 -7.319 17.324 1.00 57.19 186 ASN A CA 1
ATOM 1333 C C . ASN A 1 186 ? 6.279 -6.958 15.833 1.00 57.19 186 ASN A C 1
ATOM 1335 O O . ASN A 1 186 ? 6.711 -7.776 15.018 1.00 57.19 186 ASN A O 1
ATOM 1339 N N . ALA A 1 187 ? 5.842 -5.757 15.453 1.00 55.88 187 ALA A N 1
ATOM 1340 C CA . ALA A 1 187 ? 6.044 -5.257 14.098 1.00 55.88 187 ALA A CA 1
ATOM 1341 C C . ALA A 1 187 ? 7.512 -4.876 13.844 1.00 55.88 187 ALA A C 1
ATOM 1343 O O . ALA A 1 187 ? 8.028 -5.058 12.741 1.00 55.88 187 ALA A O 1
ATOM 1344 N N . ALA A 1 188 ? 8.217 -4.394 14.872 1.00 62.53 188 ALA A N 1
ATOM 1345 C CA . ALA A 1 188 ? 9.646 -4.122 14.782 1.00 62.53 188 ALA A CA 1
ATOM 1346 C C . ALA A 1 188 ? 10.455 -5.413 14.572 1.00 62.53 188 ALA A C 1
ATOM 1348 O O . ALA A 1 188 ? 11.369 -5.432 13.747 1.00 62.53 188 ALA A O 1
ATOM 1349 N N . THR A 1 189 ? 10.102 -6.514 15.246 1.00 63.09 189 THR A N 1
ATOM 1350 C CA . THR A 1 189 ? 10.784 -7.805 15.051 1.00 63.09 189 THR A CA 1
ATOM 1351 C C . THR A 1 189 ? 10.553 -8.384 13.657 1.00 63.09 189 THR A C 1
ATOM 1353 O O . THR A 1 189 ? 11.515 -8.842 13.040 1.00 63.09 189 THR A O 1
ATOM 1356 N N . THR A 1 190 ? 9.341 -8.314 13.094 1.00 61.69 190 THR A N 1
ATOM 1357 C CA . THR A 1 190 ? 9.129 -8.739 11.695 1.00 61.69 190 THR A CA 1
ATOM 1358 C C . THR A 1 190 ? 9.787 -7.823 10.685 1.00 61.69 190 THR A C 1
ATOM 1360 O O . THR A 1 190 ? 10.363 -8.316 9.716 1.00 61.69 190 THR A O 1
ATOM 1363 N N . GLY A 1 191 ? 9.786 -6.515 10.938 1.00 59.34 191 GLY A N 1
ATOM 1364 C CA . GLY A 1 191 ? 10.543 -5.551 10.146 1.00 59.34 191 GLY A CA 1
ATOM 1365 C C . GLY A 1 191 ? 12.039 -5.875 10.116 1.00 59.34 191 GLY A C 1
ATOM 1366 O O . GLY A 1 191 ? 12.650 -5.839 9.050 1.00 59.34 191 GLY A O 1
ATOM 1367 N N . LEU A 1 192 ? 12.621 -6.270 11.255 1.00 62.25 192 LEU A N 1
ATOM 1368 C CA . LEU A 1 192 ? 14.020 -6.698 11.345 1.00 62.25 192 LEU A CA 1
ATOM 1369 C C . LEU A 1 192 ? 14.288 -7.995 10.576 1.00 62.25 192 LEU A C 1
ATOM 1371 O O . LEU A 1 192 ? 15.261 -8.056 9.828 1.00 62.25 192 LEU A O 1
ATOM 1375 N N . VAL A 1 193 ? 13.431 -9.013 10.711 1.00 66.06 193 VAL A N 1
ATOM 1376 C CA . VAL A 1 193 ? 13.582 -10.282 9.972 1.00 66.06 193 VAL A CA 1
ATOM 1377 C C . VAL A 1 193 ? 13.483 -10.048 8.462 1.00 66.06 193 VAL A C 1
ATOM 1379 O O . VAL A 1 193 ? 14.323 -10.537 7.705 1.00 66.06 193 VAL A O 1
ATOM 1382 N N . ALA A 1 194 ? 12.507 -9.254 8.018 1.00 56.62 194 ALA A N 1
ATOM 1383 C CA . ALA A 1 194 ? 12.356 -8.887 6.613 1.00 56.62 194 ALA A CA 1
ATOM 1384 C C . ALA A 1 194 ? 13.557 -8.068 6.111 1.00 56.62 194 ALA A C 1
ATOM 1386 O O . ALA A 1 194 ? 14.108 -8.365 5.052 1.00 56.62 194 ALA A O 1
ATOM 1387 N N . GLY A 1 195 ? 14.016 -7.083 6.889 1.00 60.97 195 GLY A N 1
ATOM 1388 C CA . GLY A 1 195 ? 15.197 -6.280 6.573 1.00 60.97 195 GLY A CA 1
ATOM 1389 C C . GLY A 1 195 ? 16.474 -7.117 6.470 1.00 60.97 195 GLY A C 1
ATOM 1390 O O . GLY A 1 195 ? 17.283 -6.907 5.567 1.00 60.97 195 GLY A O 1
ATOM 1391 N N . PHE A 1 196 ? 16.632 -8.120 7.334 1.00 62.72 196 PHE A N 1
ATOM 1392 C CA . PHE A 1 196 ? 17.752 -9.054 7.269 1.00 62.72 196 PHE A CA 1
ATOM 1393 C C . PHE A 1 196 ? 17.683 -9.943 6.019 1.00 62.72 196 PHE A C 1
ATOM 1395 O O . PHE A 1 196 ? 18.687 -10.104 5.325 1.00 62.72 196 PHE A O 1
ATOM 1402 N N . ALA A 1 197 ? 16.501 -10.460 5.670 1.00 61.22 197 ALA A N 1
ATOM 1403 C CA . ALA A 1 197 ? 16.301 -11.234 4.443 1.00 61.22 197 ALA A CA 1
ATOM 1404 C C . ALA A 1 197 ? 16.608 -10.410 3.175 1.00 61.22 197 ALA A C 1
ATOM 1406 O O . ALA A 1 197 ? 17.258 -10.900 2.248 1.00 61.22 197 ALA A O 1
ATOM 1407 N N . VAL A 1 198 ? 16.209 -9.134 3.157 1.00 62.41 198 VAL A N 1
ATOM 1408 C CA . VAL A 1 198 ? 16.558 -8.163 2.104 1.00 62.41 198 VAL A CA 1
ATOM 1409 C C . VAL A 1 198 ? 18.053 -7.981 1.982 1.00 62.41 198 VAL A C 1
ATOM 1411 O O . VAL A 1 198 ? 18.602 -8.094 0.886 1.00 62.41 198 VAL A O 1
ATOM 1414 N N . PHE A 1 199 ? 18.705 -7.691 3.106 1.00 66.25 199 PHE A N 1
ATOM 1415 C CA . PHE A 1 199 ? 20.140 -7.471 3.154 1.00 66.25 199 PHE A CA 1
ATOM 1416 C C . PHE A 1 199 ? 20.892 -8.686 2.610 1.00 66.25 199 PHE A C 1
ATOM 1418 O O . PHE A 1 199 ? 21.781 -8.536 1.777 1.00 66.25 199 PHE A O 1
ATOM 1425 N N . LEU A 1 200 ? 20.480 -9.892 3.006 1.00 61.94 200 LEU A N 1
ATOM 1426 C CA . LEU A 1 200 ? 21.087 -11.138 2.551 1.00 61.94 200 LEU A CA 1
ATOM 1427 C C . LEU A 1 200 ? 20.866 -11.358 1.046 1.00 61.94 200 LEU A C 1
ATOM 1429 O O . LEU A 1 200 ? 21.800 -11.717 0.333 1.00 61.94 200 LEU A O 1
ATOM 1433 N N . THR A 1 201 ? 19.672 -11.050 0.536 1.00 63.88 201 THR A N 1
ATOM 1434 C CA . THR A 1 201 ? 19.371 -11.118 -0.904 1.00 63.88 201 THR A CA 1
ATOM 1435 C C . THR A 1 201 ? 20.222 -10.129 -1.706 1.00 63.88 201 THR A C 1
ATOM 1437 O O . THR A 1 201 ? 20.765 -10.488 -2.748 1.00 63.88 201 THR A O 1
ATOM 1440 N N . LEU A 1 202 ? 20.393 -8.898 -1.211 1.00 64.38 202 LEU A N 1
ATOM 1441 C CA . LEU A 1 202 ? 21.246 -7.879 -1.830 1.00 64.38 202 LEU A CA 1
ATOM 1442 C C . LEU A 1 202 ? 22.724 -8.264 -1.792 1.00 64.38 202 LEU A C 1
ATOM 1444 O O . LEU A 1 202 ? 23.419 -8.104 -2.793 1.00 64.38 202 LEU A O 1
ATOM 1448 N N . ALA A 1 203 ? 23.192 -8.807 -0.668 1.00 63.62 203 ALA A N 1
ATOM 1449 C CA . ALA A 1 203 ? 24.553 -9.301 -0.527 1.00 63.62 203 ALA A CA 1
ATOM 1450 C C . ALA A 1 203 ? 24.836 -10.403 -1.559 1.00 63.62 203 ALA A C 1
ATOM 1452 O O . ALA A 1 203 ? 25.828 -10.320 -2.282 1.00 63.62 203 ALA A O 1
ATOM 1453 N N . VAL A 1 204 ? 23.921 -11.367 -1.715 1.00 66.25 204 VAL A N 1
ATOM 1454 C CA . VAL A 1 204 ? 24.021 -12.424 -2.735 1.00 66.25 204 VAL A CA 1
ATOM 1455 C C . VAL A 1 204 ? 23.968 -11.847 -4.154 1.00 66.25 204 VAL A C 1
ATOM 1457 O O . VAL A 1 204 ? 24.776 -12.232 -4.995 1.00 66.25 204 VAL A O 1
ATOM 1460 N N . ALA A 1 205 ? 23.069 -10.896 -4.426 1.00 61.94 205 ALA A N 1
ATOM 1461 C CA . ALA A 1 205 ? 22.931 -10.268 -5.742 1.00 61.94 205 ALA A CA 1
ATOM 1462 C C . ALA A 1 205 ? 24.134 -9.387 -6.132 1.00 61.94 205 ALA A C 1
ATOM 1464 O O . ALA A 1 205 ? 24.379 -9.174 -7.317 1.00 61.94 205 ALA A O 1
ATOM 1465 N N . SER A 1 206 ? 24.886 -8.877 -5.152 1.00 65.75 206 SER A N 1
ATOM 1466 C CA . SER A 1 206 ? 26.092 -8.071 -5.376 1.00 65.75 206 SER A CA 1
ATOM 1467 C C . SER A 1 206 ? 27.331 -8.897 -5.736 1.00 65.75 206 SER A C 1
ATOM 1469 O O . SER A 1 206 ? 28.346 -8.331 -6.147 1.00 65.75 206 SER A O 1
ATOM 1471 N N . LEU A 1 207 ? 27.262 -10.228 -5.618 1.00 66.12 207 LEU A N 1
ATOM 1472 C CA . LEU A 1 207 ? 28.352 -11.103 -6.028 1.00 66.12 207 LEU A CA 1
ATOM 1473 C C . LEU A 1 207 ? 28.489 -11.053 -7.561 1.00 66.12 207 LEU A C 1
ATOM 1475 O O . LEU A 1 207 ? 27.522 -11.340 -8.270 1.00 66.12 207 LEU A O 1
ATOM 1479 N N . PRO A 1 208 ? 29.668 -10.694 -8.103 1.00 55.69 208 PRO A N 1
ATOM 1480 C CA . PRO A 1 208 ? 29.859 -10.542 -9.539 1.00 55.69 208 PRO A CA 1
ATOM 1481 C C . PRO A 1 208 ? 29.675 -11.888 -10.248 1.00 55.69 208 PRO A C 1
ATOM 1483 O O . PRO A 1 208 ? 30.566 -12.739 -10.264 1.00 55.69 208 PRO A O 1
ATOM 1486 N N . ALA A 1 209 ? 28.510 -12.073 -10.867 1.00 55.91 209 ALA A N 1
ATOM 1487 C CA . ALA A 1 209 ? 28.193 -13.229 -11.693 1.00 55.91 209 ALA A CA 1
ATOM 1488 C C . ALA A 1 209 ? 28.957 -13.136 -13.025 1.00 55.91 209 ALA A C 1
ATOM 1490 O O . ALA A 1 209 ? 28.428 -12.699 -14.042 1.00 55.91 209 ALA A O 1
ATOM 1491 N N . ARG A 1 210 ? 30.243 -13.514 -13.021 1.00 51.47 210 ARG A N 1
ATOM 1492 C CA . ARG A 1 210 ? 31.088 -13.537 -14.232 1.00 51.47 210 ARG A CA 1
ATOM 1493 C C . ARG A 1 210 ? 30.759 -14.667 -15.212 1.00 51.47 210 ARG A C 1
ATOM 1495 O O . ARG A 1 210 ? 31.339 -14.715 -16.288 1.00 51.47 210 ARG A O 1
ATOM 1502 N N . THR A 1 211 ? 29.832 -15.554 -14.884 1.00 48.81 211 THR A N 1
ATOM 1503 C CA . THR A 1 211 ? 29.344 -16.619 -15.767 1.00 48.81 211 THR A CA 1
ATOM 1504 C C . THR A 1 211 ? 27.868 -16.860 -15.472 1.00 48.81 211 THR A C 1
ATOM 1506 O O . THR A 1 211 ? 27.413 -16.582 -14.362 1.00 48.81 211 THR A O 1
ATOM 1509 N N . SER A 1 212 ? 27.114 -17.328 -16.472 1.00 50.44 212 SER A N 1
ATOM 1510 C CA . SER A 1 212 ? 25.704 -17.729 -16.385 1.00 50.44 212 SER A CA 1
ATOM 1511 C C . SER A 1 212 ? 25.511 -18.753 -15.266 1.00 50.44 212 SER A C 1
ATOM 1513 O O . SER A 1 212 ? 25.603 -19.965 -15.465 1.00 50.44 212 SER A O 1
ATOM 1515 N N . SER A 1 213 ? 25.334 -18.250 -14.052 1.00 53.41 213 SER A N 1
ATOM 1516 C CA . SER A 1 213 ? 25.382 -19.067 -12.859 1.00 53.41 213 SER A CA 1
ATOM 1517 C C . SER A 1 213 ? 24.023 -19.722 -12.690 1.00 53.41 213 SER A C 1
ATOM 1519 O O . SER A 1 213 ? 23.077 -19.120 -12.183 1.00 53.41 213 SER A O 1
ATOM 1521 N N . VAL A 1 214 ? 23.940 -20.985 -13.110 1.00 63.94 214 VAL A N 1
ATOM 1522 C CA . VAL A 1 214 ? 22.854 -21.924 -12.779 1.00 63.94 214 VAL A CA 1
ATOM 1523 C C . VAL A 1 214 ? 22.536 -21.876 -11.278 1.00 63.94 214 VAL A C 1
ATOM 1525 O O . VAL A 1 214 ? 21.391 -22.049 -10.876 1.00 63.94 214 VAL A O 1
ATOM 1528 N N . LEU A 1 215 ? 23.531 -21.542 -10.453 1.00 55.19 215 LEU A N 1
ATOM 1529 C CA . LEU A 1 215 ? 23.417 -21.363 -9.010 1.00 55.19 215 LEU A CA 1
ATOM 1530 C C . LEU A 1 215 ? 22.594 -20.120 -8.622 1.00 55.19 215 LEU A C 1
ATOM 1532 O O . LEU A 1 215 ? 21.822 -20.182 -7.671 1.00 55.19 215 LEU A O 1
ATOM 1536 N N . GLY A 1 216 ? 22.684 -19.021 -9.378 1.00 61.00 216 GLY A N 1
ATOM 1537 C CA . GLY A 1 216 ? 21.854 -17.826 -9.175 1.00 61.00 216 GLY A CA 1
ATOM 1538 C C . GLY A 1 216 ? 20.385 -18.066 -9.530 1.00 61.00 216 GLY A C 1
ATOM 1539 O O . GLY A 1 216 ? 19.495 -17.699 -8.766 1.00 61.00 216 GLY A O 1
ATOM 1540 N N . ILE A 1 217 ? 20.128 -18.763 -10.643 1.00 60.25 217 ILE A N 1
ATOM 1541 C CA . ILE A 1 217 ? 18.772 -19.198 -11.021 1.00 60.25 217 ILE A CA 1
ATOM 1542 C C . ILE A 1 217 ? 18.238 -20.211 -10.000 1.00 60.25 217 ILE A C 1
ATOM 1544 O O . ILE A 1 217 ? 17.085 -20.115 -9.591 1.00 60.25 217 ILE A O 1
ATOM 1548 N N . GLY A 1 218 ? 19.081 -21.138 -9.538 1.00 69.50 218 GLY A N 1
ATOM 1549 C CA . GLY A 1 218 ? 18.747 -22.107 -8.497 1.00 69.50 218 GLY A CA 1
ATOM 1550 C C . GLY A 1 218 ? 18.371 -21.439 -7.176 1.00 69.50 218 GLY A C 1
ATOM 1551 O O . GLY A 1 218 ? 17.337 -21.770 -6.605 1.00 69.50 218 GLY A O 1
ATOM 1552 N N . LEU A 1 219 ? 19.138 -20.446 -6.720 1.00 62.00 219 LEU A N 1
ATOM 1553 C CA . LEU A 1 219 ? 18.816 -19.665 -5.522 1.00 62.00 219 LEU A CA 1
ATOM 1554 C C . LEU A 1 219 ? 17.528 -18.858 -5.685 1.00 62.00 219 LEU A C 1
ATOM 1556 O O . LEU A 1 219 ? 16.726 -18.822 -4.758 1.00 62.00 219 LEU A O 1
ATOM 1560 N N . LEU A 1 220 ? 17.294 -18.262 -6.856 1.00 58.78 220 LEU A N 1
ATOM 1561 C CA . LEU A 1 220 ? 16.073 -17.504 -7.127 1.00 58.78 220 LEU A CA 1
ATOM 1562 C C . LEU A 1 220 ? 14.839 -18.418 -7.172 1.00 58.78 220 LEU A C 1
ATOM 1564 O O . LEU A 1 220 ? 13.830 -18.107 -6.547 1.00 58.78 220 LEU A O 1
ATOM 1568 N N . LEU A 1 221 ? 14.935 -19.585 -7.816 1.00 64.88 221 LEU A N 1
ATOM 1569 C CA . LEU A 1 221 ? 13.888 -20.612 -7.792 1.00 64.88 221 LEU A CA 1
ATOM 1570 C C . LEU A 1 221 ? 13.659 -21.156 -6.383 1.00 64.88 221 LEU A C 1
ATOM 1572 O O . LEU A 1 221 ? 12.515 -21.361 -5.997 1.00 64.88 221 LEU A O 1
ATOM 1576 N N . THR A 1 222 ? 14.721 -21.347 -5.599 1.00 67.38 222 THR A N 1
ATOM 1577 C CA . THR A 1 222 ? 14.609 -21.800 -4.207 1.00 67.38 222 THR A CA 1
ATOM 1578 C C . THR A 1 222 ? 13.939 -20.731 -3.350 1.00 67.38 222 THR A C 1
ATOM 1580 O O . THR A 1 222 ? 13.048 -21.054 -2.579 1.00 67.38 222 THR A O 1
ATOM 1583 N N . ALA A 1 223 ? 14.287 -19.453 -3.523 1.00 62.84 223 ALA A N 1
ATOM 1584 C CA . ALA A 1 223 ? 13.647 -18.344 -2.822 1.00 62.84 223 ALA A CA 1
ATOM 1585 C C . ALA A 1 223 ? 12.158 -18.229 -3.185 1.00 62.84 223 ALA A C 1
ATOM 1587 O O . ALA A 1 223 ? 11.325 -18.113 -2.292 1.00 62.84 223 ALA A O 1
ATOM 1588 N N . VAL A 1 224 ? 11.810 -18.340 -4.472 1.00 65.31 224 VAL A N 1
ATOM 1589 C CA . VAL A 1 224 ? 10.414 -18.348 -4.942 1.00 65.31 224 VAL A CA 1
ATOM 1590 C C . VAL A 1 224 ? 9.658 -19.577 -4.430 1.00 65.31 224 VAL A C 1
ATOM 1592 O O . VAL A 1 224 ? 8.516 -19.448 -4.002 1.00 65.31 224 VAL A O 1
ATOM 1595 N N . ALA A 1 225 ? 10.280 -20.758 -4.421 1.00 68.44 225 ALA A N 1
ATOM 1596 C CA . ALA A 1 225 ? 9.671 -21.988 -3.919 1.00 68.44 225 ALA A CA 1
ATOM 1597 C C . ALA A 1 225 ? 9.466 -21.947 -2.402 1.00 68.44 225 ALA A C 1
ATOM 1599 O O . ALA A 1 225 ? 8.401 -22.323 -1.929 1.00 68.44 225 ALA A O 1
ATOM 1600 N N . VAL A 1 226 ? 10.448 -21.454 -1.641 1.00 69.25 226 VAL A N 1
ATOM 1601 C CA . VAL A 1 226 ? 10.337 -21.249 -0.191 1.00 69.25 226 VAL A CA 1
ATOM 1602 C C . VAL A 1 226 ? 9.254 -20.221 0.108 1.00 69.25 226 VAL A C 1
ATOM 1604 O O . VAL A 1 226 ? 8.422 -20.486 0.965 1.00 69.25 226 VAL A O 1
ATOM 1607 N N . PHE A 1 227 ? 9.213 -19.110 -0.634 1.00 60.81 227 PHE A N 1
ATOM 1608 C CA . PHE A 1 227 ? 8.177 -18.086 -0.510 1.00 60.81 227 PHE A CA 1
ATOM 1609 C C . PHE A 1 227 ? 6.779 -18.629 -0.831 1.00 60.81 227 PHE A C 1
ATOM 1611 O O . PHE A 1 227 ? 5.832 -18.398 -0.086 1.00 60.81 227 PHE A O 1
ATOM 1618 N N . GLY A 1 228 ? 6.640 -19.396 -1.913 1.00 64.31 228 GLY A N 1
ATOM 1619 C CA . GLY A 1 228 ? 5.390 -20.068 -2.254 1.00 64.31 228 GLY A CA 1
ATOM 1620 C C . GLY A 1 228 ? 4.988 -21.076 -1.180 1.00 64.31 228 GLY A C 1
ATOM 1621 O O . GLY A 1 228 ? 3.852 -21.070 -0.727 1.00 64.31 228 GLY A O 1
ATOM 1622 N N . LEU A 1 229 ? 5.921 -21.904 -0.708 1.00 64.19 229 LEU A N 1
ATOM 1623 C CA . LEU A 1 229 ? 5.664 -22.893 0.338 1.00 64.19 229 LEU A CA 1
ATOM 1624 C C . LEU A 1 229 ? 5.265 -22.250 1.666 1.00 64.19 229 LEU A C 1
ATOM 1626 O O . LEU A 1 229 ? 4.379 -22.785 2.324 1.00 64.19 229 LEU A O 1
ATOM 1630 N N . THR A 1 230 ? 5.857 -21.120 2.061 1.00 62.97 230 THR A N 1
ATOM 1631 C CA . THR A 1 230 ? 5.402 -20.374 3.243 1.00 62.97 230 THR A CA 1
ATOM 1632 C C . THR A 1 230 ? 4.023 -19.758 3.032 1.00 62.97 230 THR A C 1
ATOM 1634 O O . THR A 1 230 ? 3.232 -19.749 3.970 1.00 62.97 230 THR A O 1
ATOM 1637 N N . PHE A 1 231 ? 3.692 -19.319 1.816 1.00 56.53 231 PHE A N 1
ATOM 1638 C CA . PHE A 1 231 ? 2.362 -18.796 1.487 1.00 56.53 231 PHE A CA 1
ATOM 1639 C C . PHE A 1 231 ? 1.279 -19.892 1.460 1.00 56.53 231 PHE A C 1
ATOM 1641 O O . PHE A 1 231 ? 0.159 -19.674 1.914 1.00 56.53 231 PHE A O 1
ATOM 1648 N N . PHE A 1 232 ? 1.613 -21.090 0.969 1.00 58.28 232 PHE A N 1
ATOM 1649 C CA . PHE A 1 232 ? 0.691 -22.225 0.833 1.00 58.28 232 PHE A CA 1
ATOM 1650 C C . PHE A 1 232 ? 0.628 -23.138 2.068 1.00 58.28 232 PHE A C 1
ATOM 1652 O O . PHE A 1 232 ? -0.291 -23.948 2.173 1.00 58.28 232 PHE A O 1
ATOM 1659 N N . ARG A 1 233 ? 1.551 -23.010 3.032 1.00 53.88 233 ARG A N 1
ATOM 1660 C CA . ARG A 1 233 ? 1.510 -23.748 4.311 1.00 53.88 233 ARG A CA 1
ATOM 1661 C C . ARG A 1 233 ? 0.492 -23.219 5.326 1.00 53.88 233 ARG A C 1
ATOM 1663 O O . ARG A 1 233 ? 0.531 -23.654 6.472 1.00 53.88 233 ARG A O 1
ATOM 1670 N N . PHE A 1 234 ? -0.445 -22.369 4.918 1.00 46.34 234 PHE A N 1
ATOM 1671 C CA . PHE A 1 234 ? -1.690 -22.159 5.654 1.00 46.34 234 PHE A CA 1
ATOM 1672 C C . PHE A 1 234 ? -2.784 -23.075 5.082 1.00 46.34 234 PHE A C 1
ATOM 1674 O O . PHE A 1 234 ? -3.594 -22.620 4.268 1.00 46.34 234 PHE A O 1
ATOM 1681 N N . PRO A 1 235 ? -2.838 -24.372 5.452 1.00 48.41 235 PRO A N 1
ATOM 1682 C CA . PRO A 1 235 ? -4.060 -25.120 5.272 1.00 48.41 235 PRO A CA 1
ATOM 1683 C C . PRO A 1 235 ? -5.139 -24.468 6.135 1.00 48.41 235 PRO A C 1
ATOM 1685 O O . PRO A 1 235 ? -4.940 -24.116 7.297 1.00 48.41 235 PRO A O 1
ATOM 1688 N N . SER A 1 236 ? -6.283 -24.296 5.493 1.00 48.09 236 SER A N 1
ATOM 1689 C CA . SER A 1 236 ? -7.556 -23.942 6.081 1.00 48.09 236 SER A CA 1
ATOM 1690 C C . SER A 1 236 ? -7.940 -24.946 7.169 1.00 48.09 236 SER A C 1
ATOM 1692 O O . SER A 1 236 ? -8.617 -25.934 6.883 1.00 48.09 236 SER A O 1
ATOM 1694 N N . GLU A 1 237 ? -7.549 -24.704 8.411 1.00 42.00 237 GLU A N 1
ATOM 1695 C CA . GLU A 1 237 ? -8.313 -25.243 9.531 1.00 42.00 237 GLU A CA 1
ATOM 1696 C C . GLU A 1 237 ? -9.466 -24.270 9.783 1.00 42.00 237 GLU A C 1
ATOM 1698 O O . GLU A 1 237 ? -9.314 -23.200 10.374 1.00 42.00 237 GLU A O 1
ATOM 1703 N N . ARG A 1 238 ? -10.590 -24.606 9.142 1.00 44.12 238 ARG A N 1
ATOM 1704 C CA . ARG A 1 238 ? -11.925 -24.176 9.550 1.00 44.12 238 ARG A CA 1
ATOM 1705 C C . ARG A 1 238 ? -12.331 -24.929 10.805 1.00 44.12 238 ARG A C 1
ATOM 1707 O O . ARG A 1 238 ? -11.997 -26.132 10.866 1.00 44.12 238 ARG A O 1
#